Protein AF-A0AAV9IWG3-F1 (afdb_monomer)

Sequence (301 aa):
MGRCSSCRRKTLFFCFTNREFVCLNCVFQPRYELSVVRSYKDWIQDPTYPETVRCPFSGRELRHGDDILRLPPPDLRVVSAAALLEYLRANFGANTAPAGFLNQHLPYGVVPDPADDSAVAMRLRKFLMAAGYGAAVAVAAANVDGVEGARGRASSSGGGGSAVQRGEVEDIESQTKAAARKTLLPGAHPSSQTLRRDDGDDKERKIRQQKIRKFLNLLGRSTEVLPLNHAHGRPNRRSRRLCGLLLLLTVILLLSSGGYWMLRGGGGEVGRRTLEQLRNAGQSASWSTLSAADAHIPAAA

Organism: Cyanidium caldarium (NCBI:txid2771)

Radius of gyration: 36.9 Å; Cα contacts (8 Å, |Δi|>4): 236; chains: 1; bounding box: 118×79×82 Å

Secondary structure (DSSP, 8-state):
-EE-TTT--EE-EEETTTTEE--TTTTTSGGGTT--EEEHHHHHH-----SS-B-TTT-PBP-TTS-EEEPPTTT--EEEHHHHHHHHHHH--TT--GGG--SSS-TT-SS--TT--SHHHHHHHHHHHHTT-HHHHHHHHHHHHHHHHHHSSSS-------------------------------------------THHHHHHHHHHHHHHHHHHHTT-------------PPPHHHHHHHHHHHHHHHHHHHHHHGGGSSS---------SSSSSSSSS-------------------

Structure (mmCIF, N/CA/C/O backbone):
data_AF-A0AAV9IWG3-F1
#
_entry.id   AF-A0AAV9IWG3-F1
#
loop_
_atom_site.group_PDB
_atom_site.id
_atom_site.type_symbol
_atom_site.label_atom_id
_atom_site.label_alt_id
_atom_site.label_comp_id
_atom_site.label_asym_id
_atom_site.label_entity_id
_atom_site.label_seq_id
_atom_site.pdbx_PDB_ins_code
_atom_site.Cartn_x
_atom_site.Cartn_y
_atom_site.Cartn_z
_atom_site.occupancy
_atom_site.B_iso_or_equiv
_atom_site.auth_seq_id
_atom_site.auth_comp_id
_atom_site.auth_asym_id
_atom_site.auth_atom_id
_atom_site.pdbx_PDB_model_num
ATOM 1 N N . MET A 1 1 ? 3.425 3.390 19.897 1.00 81.62 1 MET A N 1
ATOM 2 C CA . MET A 1 1 ? 3.320 2.186 19.039 1.00 81.62 1 MET A CA 1
ATOM 3 C C . MET A 1 1 ? 2.228 1.294 19.602 1.00 81.62 1 MET A C 1
ATOM 5 O O . MET A 1 1 ? 2.205 1.127 20.817 1.00 81.62 1 MET A O 1
ATOM 9 N N . GLY A 1 2 ? 1.349 0.750 18.763 1.00 93.44 2 GLY A N 1
ATOM 10 C CA . GLY A 1 2 ? 0.240 -0.105 19.196 1.00 93.44 2 GLY A CA 1
ATOM 11 C C . GLY A 1 2 ? 0.464 -1.587 18.897 1.00 93.44 2 GLY A C 1
ATOM 12 O O . GLY A 1 2 ? 1.512 -1.990 18.384 1.00 93.44 2 GLY A O 1
ATOM 13 N N . ARG A 1 3 ? -0.533 -2.412 19.230 1.00 96.94 3 ARG A N 1
ATOM 14 C CA . ARG A 1 3 ? -0.601 -3.832 18.852 1.00 96.94 3 ARG A CA 1
ATOM 15 C C . ARG A 1 3 ? -1.785 -4.032 17.920 1.00 96.94 3 ARG A C 1
ATOM 17 O O . ARG A 1 3 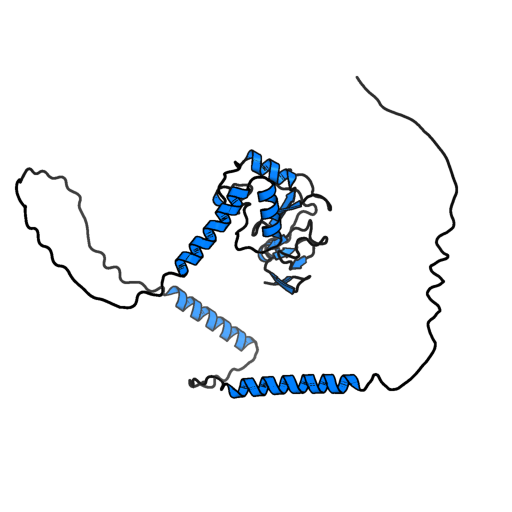? -2.872 -3.573 18.245 1.00 96.94 3 ARG A O 1
ATOM 24 N N . CYS A 1 4 ? -1.577 -4.725 16.805 1.00 97.62 4 CYS A N 1
ATOM 25 C CA . CYS A 1 4 ? -2.637 -5.026 15.849 1.00 97.62 4 CYS A CA 1
ATOM 26 C C . CYS A 1 4 ? -3.796 -5.770 16.530 1.00 97.62 4 CYS A C 1
ATOM 28 O O . CYS A 1 4 ? -3.547 -6.747 17.241 1.00 97.62 4 CYS A O 1
ATOM 30 N N . SER A 1 5 ? -5.039 -5.345 16.291 1.00 97.00 5 SER A N 1
ATOM 31 C CA . SER A 1 5 ? -6.227 -5.977 16.878 1.00 97.00 5 SER A CA 1
ATOM 32 C C . SER A 1 5 ? -6.350 -7.457 16.508 1.00 97.00 5 SER A C 1
ATOM 34 O O . SER A 1 5 ? -6.625 -8.277 17.381 1.00 97.00 5 SER A O 1
ATOM 36 N N . SER A 1 6 ? -6.061 -7.816 15.252 1.00 96.44 6 SER A N 1
ATOM 37 C CA . SER A 1 6 ? -6.249 -9.183 14.750 1.00 96.44 6 SER A CA 1
ATOM 38 C C . SER A 1 6 ? -5.134 -10.150 15.165 1.00 96.44 6 SER A C 1
ATOM 40 O O . SER A 1 6 ? -5.415 -11.266 15.584 1.00 96.44 6 SER A O 1
ATOM 42 N N . CYS A 1 7 ? -3.859 -9.752 15.057 1.00 96.62 7 CYS A N 1
ATOM 43 C CA . CYS A 1 7 ? -2.717 -10.664 15.269 1.00 96.62 7 CYS A CA 1
ATOM 44 C C . CYS A 1 7 ? -1.798 -10.294 16.443 1.00 96.62 7 CYS A C 1
ATOM 46 O O . CYS A 1 7 ? -0.779 -10.948 16.656 1.00 96.62 7 CYS A O 1
ATOM 48 N N . ARG A 1 8 ? -2.100 -9.215 17.179 1.00 97.06 8 ARG A N 1
ATOM 49 C CA . ARG A 1 8 ? -1.342 -8.708 18.343 1.00 97.06 8 ARG A CA 1
ATOM 50 C C . ARG A 1 8 ? 0.125 -8.320 18.092 1.00 97.06 8 ARG A C 1
ATOM 52 O O . ARG A 1 8 ? 0.795 -7.885 19.031 1.00 97.06 8 ARG A O 1
ATOM 59 N N . ARG A 1 9 ? 0.622 -8.386 16.849 1.00 96.44 9 ARG A N 1
ATOM 60 C CA . ARG A 1 9 ? 1.962 -7.898 16.469 1.00 96.44 9 ARG A CA 1
ATOM 61 C C . ARG A 1 9 ? 2.078 -6.389 16.677 1.00 96.44 9 ARG A C 1
ATOM 63 O O . ARG A 1 9 ? 1.097 -5.657 16.532 1.00 96.44 9 ARG A O 1
ATOM 70 N N . LYS A 1 10 ? 3.284 -5.919 17.003 1.00 96.56 10 LYS A N 1
ATOM 71 C CA . LYS A 1 10 ? 3.571 -4.483 17.122 1.00 96.56 10 LYS A CA 1
ATOM 72 C C . LYS A 1 10 ? 3.353 -3.800 15.770 1.00 96.56 10 LYS A C 1
ATOM 74 O O . LYS A 1 10 ? 3.739 -4.341 14.740 1.00 96.56 10 LYS A O 1
ATOM 79 N N . THR A 1 11 ? 2.730 -2.627 15.783 1.00 96.25 11 THR A N 1
ATOM 80 C CA . THR A 1 11 ? 2.468 -1.838 14.575 1.00 96.25 11 THR A CA 1
ATOM 81 C C . THR A 1 11 ? 2.472 -0.343 14.887 1.00 96.25 11 THR A C 1
ATOM 83 O O . THR A 1 11 ? 2.220 0.089 16.020 1.00 96.25 11 THR A O 1
ATOM 86 N N . LEU A 1 12 ? 2.785 0.446 13.865 1.00 94.81 12 LEU A N 1
ATOM 87 C CA . LEU A 1 12 ? 2.684 1.904 13.862 1.00 94.81 12 LEU A CA 1
ATOM 88 C C . LEU A 1 12 ? 1.437 2.406 13.126 1.00 94.81 12 LEU A C 1
ATOM 90 O O . LEU A 1 12 ? 1.094 3.581 13.262 1.00 94.81 12 LEU A O 1
ATOM 94 N N . PHE A 1 13 ? 0.765 1.528 12.381 1.00 96.19 13 PHE A N 1
ATOM 95 C CA . PHE A 1 13 ? -0.365 1.894 11.541 1.00 96.19 13 PHE A CA 1
ATOM 96 C C . PHE A 1 13 ? -1.684 1.819 12.303 1.00 96.19 13 PHE A C 1
ATOM 98 O O . PHE A 1 13 ? -1.924 0.911 13.109 1.00 96.19 13 PHE A O 1
ATOM 105 N N . PHE A 1 14 ? -2.535 2.795 12.028 1.00 96.56 14 PHE A N 1
ATOM 106 C CA . PHE A 1 14 ? -3.823 2.991 12.661 1.00 96.56 14 PHE A CA 1
ATOM 107 C C . PHE A 1 14 ? -4.898 3.113 11.586 1.00 96.56 14 PHE A C 1
ATOM 109 O O . PHE A 1 14 ? -4.741 3.855 10.616 1.00 96.56 14 PHE A O 1
ATOM 116 N N . CYS A 1 15 ? -5.976 2.355 11.750 1.00 96.31 15 CYS A N 1
ATOM 117 C CA . CYS A 1 15 ? -7.152 2.437 10.904 1.00 96.31 15 CYS A CA 1
ATOM 118 C C . CYS A 1 15 ? -8.068 3.541 11.433 1.00 96.31 15 CYS A C 1
ATOM 120 O O . CYS A 1 15 ? -8.572 3.443 12.551 1.00 96.31 15 CYS A O 1
ATOM 122 N N . PHE A 1 16 ? -8.299 4.571 10.626 1.00 95.25 16 PHE A N 1
ATOM 123 C CA . PHE A 1 16 ? -9.105 5.729 11.011 1.00 95.25 16 PHE A CA 1
ATOM 124 C C . PHE A 1 16 ? -10.590 5.362 11.091 1.00 95.25 16 PHE A C 1
ATOM 126 O O . PHE A 1 16 ? -11.274 5.768 12.028 1.00 95.25 16 PHE A O 1
ATOM 133 N N . THR A 1 17 ? -11.054 4.514 10.168 1.00 93.12 17 THR A N 1
ATOM 134 C CA . THR A 1 17 ? -12.441 4.036 10.099 1.00 93.12 17 THR A CA 1
ATOM 135 C C . THR A 1 17 ? -12.824 3.207 11.327 1.00 93.12 17 THR A C 1
ATOM 137 O O . THR A 1 17 ? -13.814 3.489 11.991 1.00 93.12 17 THR A O 1
ATOM 140 N N . ASN A 1 18 ? -12.005 2.210 11.677 1.00 94.50 18 ASN A N 1
ATOM 141 C CA . ASN A 1 18 ? -12.278 1.287 12.789 1.00 94.50 18 ASN A CA 1
ATOM 142 C C . ASN A 1 18 ? -11.707 1.757 14.138 1.00 94.50 18 ASN A C 1
ATOM 144 O O . ASN A 1 18 ? -11.934 1.098 15.151 1.00 94.50 18 ASN A O 1
ATOM 148 N N . ARG A 1 19 ? -10.949 2.862 14.153 1.00 95.25 19 ARG A N 1
ATOM 149 C CA . ARG A 1 19 ? -10.264 3.428 15.329 1.00 95.25 19 ARG A CA 1
ATOM 150 C C . ARG A 1 19 ? -9.412 2.412 16.094 1.00 95.25 19 ARG A C 1
ATOM 152 O O . ARG A 1 19 ? -9.412 2.370 17.323 1.00 95.25 19 ARG A O 1
ATOM 159 N N . GLU A 1 20 ? -8.658 1.596 15.364 1.00 96.75 20 GLU A N 1
ATOM 160 C CA . GLU A 1 20 ? -7.818 0.557 15.957 1.00 96.75 20 GLU A CA 1
ATOM 161 C C . GLU A 1 20 ? -6.497 0.351 15.212 1.00 96.75 20 GLU A C 1
ATOM 163 O O . GLU A 1 20 ? -6.331 0.721 14.048 1.00 96.75 20 GLU A O 1
ATOM 168 N N . PHE A 1 21 ? -5.534 -0.270 15.890 1.00 97.62 21 PHE A N 1
ATOM 169 C CA . PHE A 1 21 ? -4.234 -0.577 15.306 1.00 97.62 21 PHE A CA 1
ATOM 170 C C . PHE A 1 21 ? -4.316 -1.781 14.361 1.00 97.62 21 PHE A C 1
ATOM 172 O O . PHE A 1 21 ? -4.840 -2.840 14.713 1.00 97.62 21 PHE A O 1
ATOM 179 N N . VAL A 1 22 ? -3.694 -1.658 13.190 1.00 97.69 22 VAL A N 1
ATOM 180 C CA . VAL A 1 22 ? -3.638 -2.705 12.157 1.00 97.69 22 VAL A CA 1
ATOM 181 C C . VAL A 1 22 ? -2.199 -2.877 11.673 1.00 97.69 22 VAL A C 1
ATOM 183 O O . VAL A 1 22 ? -1.420 -1.931 11.697 1.00 97.69 22 VAL A O 1
ATOM 186 N N . CYS A 1 23 ? -1.781 -4.088 11.304 1.00 96.75 23 CYS A N 1
ATOM 187 C CA . CYS A 1 23 ? -0.467 -4.318 10.691 1.00 96.75 23 CYS A CA 1
ATOM 188 C C . CYS A 1 23 ? -0.601 -4.500 9.173 1.00 96.75 23 CYS A C 1
ATOM 190 O O . CYS A 1 23 ? -1.682 -4.822 8.680 1.00 96.75 23 CYS A O 1
ATOM 192 N N . LEU A 1 24 ? 0.511 -4.377 8.446 1.00 96.25 24 LEU A N 1
ATOM 193 C CA . LEU A 1 24 ? 0.548 -4.509 6.982 1.00 96.25 24 LEU A CA 1
ATOM 194 C C . LEU A 1 24 ? 0.102 -5.889 6.465 1.00 96.25 24 LEU A C 1
ATOM 196 O O . LEU A 1 24 ? -0.233 -6.034 5.298 1.00 96.25 24 LEU A O 1
ATOM 200 N N . ASN A 1 25 ? 0.043 -6.902 7.332 1.00 96.19 25 ASN A N 1
ATOM 201 C CA . ASN A 1 25 ? -0.458 -8.230 6.973 1.00 96.19 25 ASN A CA 1
ATOM 202 C C . ASN A 1 25 ? -1.973 -8.365 7.164 1.00 96.19 25 ASN A C 1
ATOM 204 O O . ASN A 1 25 ? -2.636 -9.049 6.392 1.00 96.19 25 ASN A O 1
ATOM 208 N N . CYS A 1 26 ? -2.533 -7.708 8.182 1.00 96.69 26 CYS A N 1
ATOM 209 C CA . CYS A 1 26 ? -3.960 -7.791 8.494 1.00 96.69 26 CYS A CA 1
ATOM 210 C C . CYS A 1 26 ? -4.799 -6.748 7.747 1.00 96.69 26 CYS A C 1
ATOM 212 O O . CYS A 1 26 ? -6.015 -6.876 7.733 1.00 96.69 26 CYS A O 1
ATOM 214 N N . VAL A 1 27 ? -4.178 -5.757 7.099 1.00 95.25 27 VAL A N 1
ATOM 215 C CA . VAL A 1 27 ? -4.871 -4.659 6.398 1.00 95.25 27 VAL A CA 1
ATOM 216 C C . VAL A 1 27 ? -5.735 -5.106 5.205 1.00 95.25 27 VAL A C 1
ATOM 218 O O . VAL A 1 27 ? -6.532 -4.330 4.696 1.00 95.25 27 VAL A O 1
ATOM 221 N N . PHE A 1 28 ? -5.601 -6.360 4.770 1.00 93.44 28 PHE A N 1
ATOM 222 C CA . PHE A 1 28 ? -6.405 -6.956 3.697 1.00 93.44 28 PHE A CA 1
ATOM 223 C C . PHE A 1 28 ? -7.573 -7.809 4.192 1.00 93.44 28 PHE A C 1
ATOM 225 O O . PHE A 1 28 ? -8.216 -8.481 3.391 1.00 93.44 28 PHE A O 1
ATOM 232 N N . GLN A 1 29 ? -7.832 -7.851 5.501 1.00 94.44 29 GLN A N 1
ATOM 233 C CA . GLN A 1 29 ? -9.072 -8.456 5.984 1.00 94.44 29 GLN A CA 1
ATOM 234 C C . GLN A 1 29 ? -10.258 -7.617 5.482 1.00 94.44 29 GLN A C 1
ATOM 236 O O . GLN A 1 29 ? -10.116 -6.394 5.433 1.00 94.44 29 GLN A O 1
ATOM 241 N N . PRO A 1 30 ? -11.426 -8.221 5.188 1.00 92.75 30 PRO A N 1
ATOM 242 C CA . PRO A 1 30 ? -12.586 -7.502 4.645 1.00 92.75 30 PRO A CA 1
ATOM 243 C C . PRO A 1 30 ? -12.954 -6.241 5.442 1.00 92.75 30 PRO A C 1
ATOM 245 O O . PRO A 1 30 ? -13.258 -5.198 4.883 1.00 92.75 30 PRO A O 1
ATOM 248 N N . ARG A 1 31 ? -12.797 -6.288 6.772 1.00 92.81 31 ARG A N 1
ATOM 249 C CA . ARG A 1 31 ? -13.030 -5.152 7.681 1.00 92.81 31 ARG A CA 1
ATOM 250 C C . ARG A 1 31 ? -12.131 -3.925 7.430 1.00 92.81 31 ARG A C 1
ATOM 252 O O . ARG A 1 31 ? -12.487 -2.818 7.831 1.00 92.81 31 ARG A O 1
ATOM 259 N N . TYR A 1 32 ? -10.952 -4.112 6.842 1.00 93.88 32 TYR A N 1
ATOM 260 C CA . TYR A 1 32 ? -9.969 -3.054 6.571 1.00 93.88 32 TYR A CA 1
ATOM 261 C C . TYR A 1 32 ? -9.762 -2.809 5.079 1.00 93.88 32 TYR A C 1
ATOM 263 O O . TYR A 1 32 ? -8.936 -1.980 4.714 1.00 93.88 32 TYR A O 1
ATOM 271 N N . GLU A 1 33 ? -10.470 -3.521 4.208 1.00 91.62 33 GLU A N 1
ATOM 272 C CA . GLU A 1 33 ? -10.196 -3.547 2.774 1.00 91.62 33 GLU A CA 1
ATOM 273 C C . GLU A 1 33 ? -10.204 -2.134 2.168 1.00 91.62 33 GLU A C 1
ATOM 275 O O . GLU A 1 33 ? -9.187 -1.681 1.639 1.00 91.62 33 GLU A O 1
ATOM 280 N N . LEU A 1 34 ? -11.279 -1.381 2.411 1.00 93.38 34 LEU A N 1
ATOM 281 C CA . LEU A 1 34 ? -11.427 0.021 2.009 1.00 93.38 34 LEU A CA 1
ATOM 282 C C . LEU A 1 34 ? -11.181 1.022 3.142 1.00 93.38 34 LEU A C 1
ATOM 284 O O . LEU A 1 34 ? -11.637 2.157 3.074 1.00 93.38 34 LEU A O 1
ATOM 288 N N . SER A 1 35 ? -10.494 0.642 4.220 1.00 93.88 35 SER A N 1
ATOM 289 C CA . SER A 1 35 ? -10.302 1.571 5.335 1.00 93.88 35 SER A CA 1
ATOM 290 C C . SER A 1 35 ? -9.145 2.542 5.092 1.00 93.88 35 SER A C 1
ATOM 292 O O . SER A 1 35 ? -8.104 2.167 4.534 1.00 93.88 35 SER A O 1
ATOM 294 N N . VAL A 1 36 ? -9.270 3.770 5.598 1.00 95.00 36 VAL A N 1
ATOM 295 C CA . VAL A 1 36 ? -8.168 4.743 5.604 1.00 95.00 36 VAL A CA 1
ATOM 296 C C . VAL A 1 36 ? -7.177 4.355 6.702 1.00 95.00 36 VAL A C 1
ATOM 298 O O . VAL A 1 36 ? -7.524 4.317 7.884 1.00 95.00 36 VAL A O 1
ATOM 301 N N . VAL A 1 37 ? -5.944 4.026 6.311 1.00 95.44 37 VAL A N 1
ATOM 302 C CA . VAL A 1 37 ? -4.882 3.574 7.221 1.00 95.44 37 VAL A CA 1
ATOM 303 C C . VAL A 1 37 ? -3.674 4.481 7.057 1.00 95.44 37 VAL A C 1
ATOM 305 O O . VAL A 1 37 ? -3.169 4.630 5.950 1.00 95.44 37 VAL A O 1
ATOM 308 N N . ARG A 1 38 ? -3.218 5.078 8.158 1.00 94.69 38 ARG A N 1
ATOM 309 C CA . ARG A 1 38 ? -2.031 5.950 8.214 1.00 94.69 38 ARG A CA 1
ATOM 310 C C . ARG A 1 38 ? -1.253 5.694 9.500 1.00 94.69 38 ARG A C 1
ATOM 312 O O . ARG A 1 38 ? -1.561 4.748 10.233 1.00 94.69 38 ARG A O 1
ATOM 319 N N . SER A 1 39 ? -0.232 6.495 9.793 1.00 94.38 39 SER A N 1
ATOM 320 C CA . SER A 1 39 ? 0.449 6.382 11.078 1.00 94.38 39 SER A CA 1
ATOM 321 C C . SER A 1 39 ? -0.462 6.856 12.217 1.00 94.38 39 SER A C 1
ATOM 323 O O . SER A 1 39 ? -1.309 7.733 12.053 1.00 94.38 39 SER A O 1
ATOM 325 N N . TYR A 1 40 ? -0.272 6.298 13.413 1.00 93.12 40 TYR A N 1
ATOM 326 C CA . TYR A 1 40 ? -0.988 6.777 14.601 1.00 93.12 40 TYR A CA 1
ATOM 327 C C . TYR A 1 40 ? -0.679 8.246 14.931 1.00 93.12 40 TYR A C 1
ATOM 329 O O . TYR A 1 40 ? -1.503 8.933 15.523 1.00 93.12 40 TYR A O 1
ATOM 337 N N . LYS A 1 41 ? 0.504 8.736 14.537 1.00 93.19 41 LYS A N 1
ATOM 338 C CA . LYS A 1 41 ? 0.865 10.146 14.697 1.00 93.19 41 LYS A CA 1
ATOM 339 C C . LYS A 1 41 ? -0.052 11.033 13.853 1.00 93.19 41 LYS A C 1
ATOM 341 O O . LYS A 1 41 ? -0.556 12.016 14.383 1.00 93.19 41 LYS A O 1
ATOM 346 N N . ASP A 1 42 ? -0.307 10.644 12.606 1.00 93.38 42 ASP A N 1
ATOM 347 C CA . ASP A 1 42 ? -1.186 11.395 11.703 1.00 93.38 42 ASP A CA 1
ATOM 348 C C . ASP A 1 42 ? -2.611 11.442 12.252 1.00 93.38 42 ASP A C 1
ATOM 350 O O . ASP A 1 42 ? -3.243 12.485 12.205 1.00 93.38 42 ASP A O 1
ATOM 354 N N . TRP A 1 43 ? -3.088 10.349 12.858 1.00 92.88 43 TRP A N 1
ATOM 355 C CA . TRP A 1 43 ? -4.416 10.309 13.479 1.00 92.88 43 TRP A CA 1
ATOM 356 C C . TRP A 1 43 ? -4.564 11.276 14.661 1.00 92.88 43 TRP A C 1
ATOM 358 O O . TRP A 1 43 ? -5.612 11.892 14.822 1.00 92.88 43 TRP A O 1
ATOM 368 N N . ILE A 1 44 ? -3.523 11.417 15.491 1.00 93.31 44 ILE 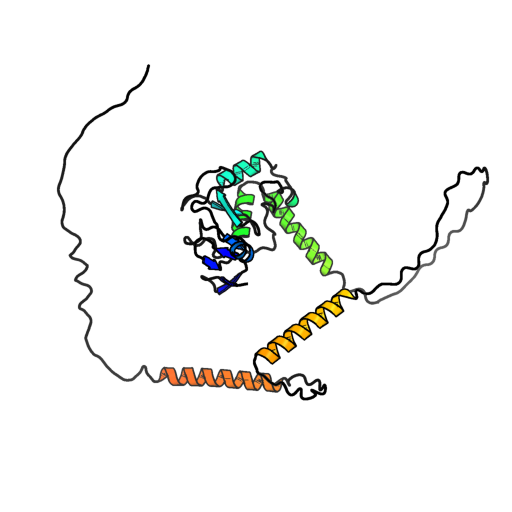A N 1
ATOM 369 C CA . ILE A 1 44 ? -3.526 12.394 16.593 1.00 93.31 44 ILE A CA 1
ATOM 370 C C . ILE A 1 44 ? -3.540 13.824 16.045 1.00 93.31 44 ILE A C 1
ATOM 372 O O . ILE A 1 44 ? -4.154 14.699 16.649 1.00 93.31 44 ILE A O 1
ATOM 376 N N . GLN A 1 45 ? -2.820 14.069 14.948 1.00 95.56 45 GLN A N 1
ATOM 377 C CA . GLN A 1 45 ? -2.708 15.398 14.349 1.00 95.56 45 GLN A CA 1
ATOM 378 C C . GLN A 1 45 ? -3.995 15.814 13.638 1.00 95.56 45 GLN A C 1
ATOM 380 O O . GLN A 1 45 ? -4.452 16.937 13.825 1.00 95.56 45 GLN A O 1
ATOM 385 N N . ASP A 1 46 ? -4.571 14.910 12.852 1.00 93.94 46 ASP A N 1
ATOM 386 C CA . ASP A 1 46 ? -5.823 15.116 12.141 1.00 93.94 46 ASP A CA 1
ATOM 387 C C . ASP A 1 46 ? -6.593 13.786 12.063 1.00 93.94 46 ASP A C 1
ATOM 389 O O . ASP A 1 46 ? -6.249 12.915 11.259 1.00 93.94 46 ASP A O 1
ATOM 393 N N . PRO A 1 47 ? -7.632 13.591 12.895 1.00 91.50 47 PRO A N 1
ATOM 394 C CA . PRO A 1 47 ? -8.448 12.384 12.867 1.00 91.50 47 PRO A CA 1
ATOM 395 C C . PRO A 1 47 ? -9.479 12.395 11.729 1.00 91.50 47 PRO A C 1
ATOM 397 O O . PRO A 1 47 ? -10.240 11.433 11.604 1.00 91.50 47 PRO A O 1
ATOM 400 N N . THR A 1 48 ? -9.542 13.461 10.928 1.00 93.12 48 THR A N 1
ATOM 401 C CA . THR A 1 48 ? -10.507 13.615 9.839 1.00 93.12 48 THR A CA 1
ATOM 402 C C . THR A 1 48 ? -10.127 12.715 8.669 1.00 93.12 48 THR A C 1
ATOM 404 O O . THR A 1 48 ? -8.967 12.614 8.267 1.00 93.12 48 THR A O 1
ATOM 407 N N . TYR A 1 49 ? -11.115 12.035 8.097 1.00 90.25 49 TYR A N 1
ATOM 408 C CA . TYR A 1 49 ? -10.935 11.221 6.901 1.00 90.25 49 TYR A CA 1
ATOM 409 C C . TYR A 1 49 ? -12.198 11.277 6.037 1.00 90.25 49 TYR A C 1
ATOM 411 O O . TYR A 1 49 ? -13.288 11.481 6.573 1.00 90.25 49 TYR A O 1
ATOM 419 N N . PRO A 1 50 ? -12.072 11.118 4.707 1.00 86.75 50 PRO A N 1
ATOM 420 C CA . PRO A 1 50 ? -13.234 11.055 3.835 1.00 86.75 50 PRO A CA 1
ATOM 421 C C . PRO A 1 50 ? -14.025 9.773 4.107 1.00 86.75 50 PRO A C 1
ATOM 423 O O . PRO A 1 50 ? -13.442 8.695 4.217 1.00 86.75 50 PRO A O 1
ATOM 426 N N . GLU A 1 51 ? -15.348 9.891 4.182 1.00 83.12 51 GLU A N 1
ATOM 427 C CA . GLU A 1 51 ? -16.248 8.751 4.390 1.00 83.12 51 GLU A CA 1
ATOM 428 C C . GLU A 1 51 ? -16.162 7.746 3.231 1.00 83.12 51 GLU A C 1
ATOM 430 O O . GLU A 1 51 ? -16.122 6.535 3.444 1.00 83.12 51 GLU A O 1
ATOM 435 N N . THR A 1 52 ? -16.027 8.253 2.003 1.00 87.81 52 THR A N 1
ATOM 436 C CA . THR A 1 52 ? -15.830 7.450 0.793 1.00 87.81 52 THR A CA 1
ATOM 437 C C . THR A 1 52 ? -14.363 7.420 0.381 1.00 87.81 52 THR A C 1
ATOM 439 O O . THR A 1 52 ? -13.747 8.469 0.164 1.00 87.81 52 THR A O 1
ATOM 442 N N . VAL A 1 53 ? -13.806 6.225 0.181 1.00 92.31 53 VAL A N 1
ATOM 443 C CA . VAL A 1 53 ? -12.451 6.081 -0.359 1.00 92.31 53 VAL A CA 1
ATOM 444 C C . VAL A 1 53 ? -12.481 6.177 -1.878 1.00 92.31 53 VAL A C 1
ATOM 446 O O . VAL A 1 53 ? -13.119 5.380 -2.563 1.00 92.31 53 VAL A O 1
ATOM 449 N N . ARG A 1 54 ? -11.762 7.167 -2.409 1.00 94.50 54 ARG A N 1
ATOM 450 C CA . ARG A 1 54 ? -11.603 7.395 -3.847 1.00 94.50 54 ARG A CA 1
ATOM 451 C C . ARG A 1 54 ? -10.205 7.013 -4.295 1.00 94.50 54 ARG A C 1
ATOM 453 O O . ARG A 1 54 ? -9.227 7.267 -3.592 1.00 94.50 54 ARG A O 1
ATOM 460 N N . CYS A 1 55 ? -10.110 6.428 -5.483 1.00 94.50 55 CYS A N 1
ATOM 461 C CA . CYS A 1 55 ? -8.826 6.139 -6.095 1.00 94.50 55 CYS A CA 1
ATOM 462 C C . CYS A 1 55 ? -8.125 7.458 -6.470 1.00 94.50 55 CYS A C 1
ATOM 464 O O . CYS A 1 55 ? -8.709 8.262 -7.196 1.00 94.50 55 CYS A O 1
ATOM 466 N N . PRO A 1 56 ? -6.869 7.682 -6.049 1.00 91.75 56 PRO A N 1
ATOM 467 C CA . PRO A 1 56 ? -6.147 8.918 -6.346 1.00 91.75 56 PRO A CA 1
ATOM 468 C C . PRO A 1 56 ? -5.793 9.090 -7.832 1.00 91.75 56 PRO A C 1
ATOM 470 O O . PRO A 1 56 ? -5.476 10.202 -8.235 1.00 91.75 56 PRO A O 1
ATOM 473 N N . PHE A 1 57 ? -5.832 8.019 -8.633 1.00 93.31 57 PHE A N 1
ATOM 474 C CA . PHE A 1 57 ? -5.470 8.061 -10.056 1.00 93.31 57 PHE A CA 1
ATOM 475 C C . PHE A 1 57 ? -6.676 8.251 -10.977 1.00 93.31 57 PHE A C 1
ATOM 477 O O . PHE A 1 57 ? -6.585 8.991 -11.947 1.00 93.31 57 PHE A O 1
ATOM 484 N N . SER A 1 58 ? -7.810 7.611 -10.676 1.00 93.31 58 SER A N 1
ATOM 485 C CA . SER A 1 58 ? -9.024 7.711 -11.501 1.00 93.31 58 SER A CA 1
ATOM 486 C C . SER A 1 58 ? -10.087 8.649 -10.928 1.00 93.31 58 SER A C 1
ATOM 488 O O . SER A 1 58 ? -11.065 8.946 -11.607 1.00 93.31 58 SER A O 1
ATOM 490 N N . GLY A 1 59 ? -9.965 9.053 -9.660 1.00 92.38 59 GLY A N 1
ATOM 491 C CA . GLY A 1 59 ? -10.985 9.818 -8.935 1.00 92.38 59 GLY A CA 1
ATOM 492 C C . GLY A 1 59 ? -12.263 9.032 -8.611 1.00 92.38 59 GLY A C 1
ATOM 493 O O . GLY A 1 59 ? -13.127 9.550 -7.904 1.00 92.38 59 GLY A O 1
ATOM 494 N N . ARG A 1 60 ? -12.390 7.786 -9.090 1.00 94.00 60 ARG A N 1
ATOM 495 C CA . ARG A 1 60 ? -13.570 6.939 -8.875 1.00 94.00 60 ARG A CA 1
ATOM 496 C C . ARG A 1 60 ? -13.642 6.450 -7.433 1.00 94.00 60 ARG A C 1
ATOM 498 O O . ARG A 1 60 ? -12.619 6.159 -6.811 1.00 94.00 60 ARG A O 1
ATOM 505 N N . GLU A 1 61 ? -14.860 6.339 -6.920 1.00 94.69 61 GLU A N 1
ATOM 506 C CA . GLU A 1 61 ? -15.131 5.707 -5.628 1.00 94.69 61 GLU A CA 1
ATOM 507 C C . GLU A 1 61 ? -14.857 4.206 -5.709 1.00 94.69 61 GLU A C 1
ATOM 509 O O . GLU A 1 61 ? -15.279 3.548 -6.659 1.00 94.69 61 GLU A O 1
ATOM 514 N N . LEU A 1 62 ? -14.127 3.690 -4.721 1.00 94.88 62 LEU A N 1
ATOM 515 C CA . LEU A 1 62 ? -13.794 2.274 -4.609 1.00 94.88 62 LEU A CA 1
ATOM 516 C C . LEU A 1 62 ? -14.868 1.548 -3.797 1.00 94.88 62 LEU A C 1
ATOM 518 O O . LEU A 1 62 ? -15.353 2.069 -2.789 1.00 94.88 62 LEU A O 1
ATOM 522 N N . ARG A 1 63 ? -15.224 0.338 -4.226 1.00 92.81 63 ARG A N 1
ATOM 523 C CA . ARG A 1 63 ? -16.243 -0.522 -3.613 1.00 92.81 63 ARG A CA 1
ATOM 524 C C . ARG A 1 63 ? -15.645 -1.862 -3.191 1.00 92.81 63 ARG A C 1
ATOM 526 O O . ARG A 1 63 ? -14.570 -2.259 -3.631 1.00 92.81 63 ARG A O 1
ATOM 533 N N . HIS A 1 64 ? -16.323 -2.539 -2.264 1.00 89.12 64 HIS A N 1
ATOM 534 C CA . HIS A 1 64 ? -15.888 -3.864 -1.821 1.00 89.12 64 HIS A CA 1
ATOM 535 C C . HIS A 1 64 ? -16.043 -4.838 -2.991 1.00 89.12 64 HIS A C 1
ATOM 537 O O . HIS A 1 64 ? -17.081 -4.832 -3.653 1.00 89.12 64 HIS A O 1
ATOM 543 N N . GLY A 1 65 ? -15.023 -5.659 -3.235 1.00 86.19 65 GLY A N 1
ATOM 544 C CA . GLY A 1 65 ? -14.966 -6.558 -4.391 1.00 86.19 65 GLY A CA 1
ATOM 545 C C . GLY A 1 65 ? -14.290 -5.970 -5.634 1.00 86.19 65 GLY A C 1
ATOM 546 O O . GLY A 1 65 ? -14.054 -6.719 -6.580 1.00 86.19 65 GLY A O 1
ATOM 547 N N . ASP A 1 66 ? -13.930 -4.683 -5.634 1.00 90.62 66 ASP A N 1
ATOM 548 C CA . ASP A 1 66 ? -13.062 -4.127 -6.674 1.00 90.62 66 ASP A CA 1
ATOM 549 C C . ASP A 1 66 ? -11.643 -4.712 -6.563 1.00 90.62 66 ASP A C 1
ATOM 551 O O . ASP A 1 66 ? -11.159 -5.019 -5.470 1.00 90.62 66 ASP A O 1
ATOM 555 N N . ASP A 1 67 ? -10.934 -4.811 -7.691 1.00 93.56 67 ASP A N 1
ATOM 556 C CA . ASP A 1 67 ? -9.517 -5.182 -7.681 1.00 93.56 67 ASP A CA 1
ATOM 557 C C . ASP A 1 67 ? -8.674 -4.005 -7.167 1.00 93.56 67 ASP A C 1
ATOM 559 O O . ASP A 1 67 ? -8.342 -3.060 -7.899 1.00 93.56 67 ASP A O 1
ATOM 563 N N . ILE A 1 68 ? -8.396 -4.035 -5.864 1.00 94.50 68 ILE A N 1
ATOM 564 C CA . ILE A 1 68 ? -7.699 -2.974 -5.145 1.00 94.50 68 ILE A CA 1
ATOM 565 C C . ILE A 1 68 ? -6.302 -3.389 -4.690 1.00 94.50 68 ILE A C 1
ATOM 567 O O . ILE A 1 68 ? -6.016 -4.523 -4.301 1.00 94.50 68 ILE A O 1
ATOM 571 N N . LEU A 1 69 ? -5.429 -2.393 -4.637 1.00 95.50 69 LEU A N 1
ATOM 572 C CA . LEU A 1 69 ? -4.083 -2.486 -4.102 1.00 95.50 69 LEU A CA 1
ATOM 573 C C . LEU A 1 69 ? -3.875 -1.407 -3.046 1.00 95.50 69 LEU A C 1
ATOM 575 O O . LEU A 1 69 ? -4.588 -0.404 -2.989 1.00 95.50 69 LEU A O 1
ATOM 579 N N . ARG A 1 70 ? -2.863 -1.608 -2.206 1.00 95.50 70 ARG A N 1
ATOM 580 C CA . ARG A 1 70 ? -2.377 -0.586 -1.279 1.00 95.50 70 ARG A CA 1
ATOM 581 C C . ARG A 1 70 ? -0.964 -0.198 -1.669 1.00 95.50 70 ARG A C 1
ATOM 583 O O . ARG A 1 70 ? -0.137 -1.075 -1.913 1.00 95.50 70 ARG A O 1
ATOM 590 N N . LEU A 1 71 ? -0.713 1.107 -1.723 1.00 95.12 71 LEU A N 1
ATOM 591 C CA . LEU A 1 71 ? 0.626 1.652 -1.929 1.00 95.12 71 LEU A CA 1
ATOM 592 C C . LEU A 1 71 ? 1.539 1.304 -0.741 1.00 95.12 71 LEU A C 1
ATOM 594 O O . LEU A 1 71 ? 1.034 1.059 0.362 1.00 95.12 71 LEU A O 1
ATOM 598 N N . PRO A 1 72 ? 2.868 1.251 -0.939 1.00 93.31 72 PRO A N 1
ATOM 599 C CA . PRO A 1 72 ? 3.783 0.885 0.130 1.00 93.31 72 PRO A CA 1
ATOM 600 C C . PRO A 1 72 ? 3.793 1.956 1.237 1.00 93.31 72 PRO A C 1
ATOM 602 O O . PRO A 1 72 ? 3.388 3.104 1.013 1.00 93.31 72 PRO A O 1
ATOM 605 N N . PRO A 1 73 ? 4.233 1.608 2.458 1.00 92.19 73 PRO A N 1
ATOM 606 C CA . PRO A 1 73 ? 4.464 2.598 3.500 1.00 92.19 73 PRO A CA 1
ATOM 607 C C . PRO A 1 73 ? 5.445 3.686 3.028 1.00 92.19 73 PRO A C 1
ATOM 609 O O . PRO A 1 73 ? 6.384 3.376 2.300 1.00 92.19 73 PRO A O 1
ATOM 612 N N . PRO A 1 74 ? 5.287 4.942 3.476 1.00 90.00 74 PRO A N 1
ATOM 613 C CA . PRO A 1 74 ? 4.297 5.432 4.438 1.00 90.00 74 PRO A CA 1
ATOM 614 C C . PRO A 1 74 ? 2.926 5.797 3.836 1.00 90.00 74 PRO A C 1
ATOM 616 O O . PRO A 1 74 ? 2.038 6.175 4.593 1.00 90.00 74 PRO A O 1
ATOM 619 N N . ASP A 1 75 ? 2.737 5.686 2.518 1.00 88.94 75 ASP A N 1
ATOM 620 C CA . ASP A 1 75 ? 1.548 6.178 1.810 1.00 88.94 75 ASP A CA 1
ATOM 621 C C . ASP A 1 75 ? 0.263 5.411 2.189 1.00 88.94 75 ASP A C 1
ATOM 623 O O . ASP A 1 75 ? -0.713 5.998 2.659 1.00 88.94 75 ASP A O 1
ATOM 627 N N . LEU A 1 76 ? 0.271 4.083 2.012 1.00 93.94 76 LEU A N 1
ATOM 628 C CA . LEU A 1 76 ? -0.835 3.159 2.323 1.00 93.94 76 LEU A CA 1
ATOM 629 C C . LEU A 1 76 ? -2.215 3.487 1.717 1.00 93.94 76 LEU A C 1
ATOM 631 O O . LEU A 1 76 ? -3.193 2.790 2.036 1.00 93.94 76 LEU A O 1
ATOM 635 N N . ARG A 1 77 ? -2.322 4.481 0.822 1.00 93.69 77 ARG A N 1
ATOM 636 C CA . ARG A 1 77 ? -3.555 4.765 0.076 1.00 93.69 77 ARG A CA 1
ATOM 637 C C . ARG A 1 77 ? -4.025 3.527 -0.687 1.00 93.69 77 ARG A C 1
ATOM 639 O O . ARG A 1 77 ? -3.223 2.761 -1.227 1.00 93.69 77 ARG A O 1
ATOM 646 N N . VAL A 1 78 ? -5.346 3.353 -0.723 1.00 95.00 78 VAL A N 1
ATOM 647 C CA . VAL A 1 78 ? -6.016 2.315 -1.514 1.00 95.00 78 VAL A CA 1
ATOM 648 C C . VAL A 1 78 ? -6.189 2.822 -2.939 1.00 95.00 78 VAL A C 1
ATOM 650 O O . VAL A 1 78 ? -6.602 3.962 -3.156 1.00 95.00 78 VAL A O 1
ATOM 653 N N . VAL A 1 79 ? -5.860 1.983 -3.914 1.00 95.62 79 VAL A N 1
ATOM 654 C CA . VAL A 1 79 ? -5.891 2.322 -5.336 1.00 95.62 79 VAL A CA 1
ATOM 655 C C . VAL A 1 79 ? -6.519 1.177 -6.122 1.00 95.62 79 VAL A C 1
ATOM 657 O O . VAL A 1 79 ? -6.369 0.020 -5.743 1.00 95.62 79 VAL A O 1
ATOM 660 N N . SER A 1 80 ? -7.208 1.481 -7.221 1.00 96.25 80 SER A N 1
ATOM 661 C CA . SER A 1 80 ? -7.633 0.446 -8.168 1.00 96.25 80 SER A CA 1
ATOM 662 C C . SER A 1 80 ? -6.415 -0.073 -8.933 1.00 96.25 80 SER A C 1
ATOM 664 O O . SER A 1 80 ? -5.592 0.726 -9.390 1.00 96.25 80 SER A O 1
ATOM 666 N N . ALA A 1 81 ? -6.312 -1.392 -9.095 1.00 96.06 81 ALA A N 1
ATOM 667 C CA . ALA A 1 81 ? -5.238 -2.031 -9.849 1.00 96.06 81 ALA A CA 1
ATOM 668 C C . ALA A 1 81 ? -5.199 -1.548 -11.309 1.00 96.06 81 ALA A C 1
ATOM 670 O O . ALA A 1 81 ? -4.135 -1.194 -11.816 1.00 96.06 81 ALA A O 1
ATOM 671 N N . ALA A 1 82 ? -6.363 -1.443 -11.957 1.00 96.06 82 ALA A N 1
ATOM 672 C CA . ALA A 1 82 ? -6.480 -0.942 -13.325 1.00 96.06 82 ALA A CA 1
ATOM 673 C C . ALA A 1 82 ? -6.024 0.521 -13.442 1.00 96.06 82 ALA A C 1
ATOM 675 O O . ALA A 1 82 ? -5.194 0.844 -14.289 1.00 96.06 82 ALA A O 1
ATOM 676 N N . ALA A 1 83 ? -6.493 1.388 -12.538 1.00 95.69 83 ALA A N 1
ATOM 677 C CA . ALA A 1 83 ? -6.124 2.803 -12.550 1.00 95.69 83 ALA A CA 1
ATOM 678 C C . ALA A 1 83 ? -4.627 3.016 -12.272 1.00 95.69 83 ALA A C 1
ATOM 680 O O . ALA A 1 83 ? -3.997 3.871 -12.889 1.00 95.69 83 ALA A O 1
ATOM 681 N N . LEU A 1 84 ? -4.040 2.223 -11.367 1.00 95.50 84 LEU A N 1
ATOM 682 C CA . LEU A 1 84 ? -2.598 2.244 -11.141 1.00 95.50 84 LEU A CA 1
ATOM 683 C C . LEU A 1 84 ? -1.845 1.793 -12.399 1.00 95.50 84 LEU A C 1
ATOM 685 O O . LEU A 1 84 ? -0.862 2.420 -12.767 1.00 95.50 84 LEU A O 1
ATOM 689 N N . LEU A 1 85 ? -2.298 0.741 -13.081 1.00 95.31 85 LEU A N 1
ATOM 690 C CA . LEU A 1 85 ? -1.646 0.245 -14.293 1.00 95.31 85 LEU A CA 1
ATOM 691 C C . LEU A 1 85 ? -1.650 1.277 -15.427 1.00 95.31 85 LEU A C 1
ATOM 693 O O . LEU A 1 85 ? -0.614 1.508 -16.048 1.00 95.31 85 LEU A O 1
ATOM 697 N N . GLU A 1 86 ? -2.800 1.897 -15.690 1.00 95.38 86 GLU A N 1
ATOM 698 C CA . GLU A 1 86 ? -2.930 2.983 -16.668 1.00 95.38 86 GLU A CA 1
ATOM 699 C C . GLU A 1 86 ? -2.007 4.148 -16.315 1.00 95.38 86 GLU A C 1
ATOM 701 O O . GLU A 1 86 ? -1.257 4.632 -17.164 1.00 95.38 86 GLU A O 1
ATOM 706 N N . TYR A 1 87 ? -1.991 4.535 -15.037 1.00 94.38 87 TYR A N 1
ATOM 707 C CA . TYR A 1 87 ? -1.117 5.586 -14.540 1.00 94.38 87 TYR A CA 1
ATOM 708 C C . TYR A 1 87 ? 0.363 5.258 -14.749 1.00 94.38 87 TYR A C 1
ATOM 710 O O . TYR A 1 87 ? 1.127 6.108 -15.212 1.00 94.38 87 TYR A O 1
ATOM 718 N N . LEU A 1 88 ? 0.776 4.029 -14.430 1.00 94.25 88 LEU A N 1
ATOM 719 C CA . LEU A 1 88 ? 2.161 3.616 -14.588 1.00 94.25 88 LEU A CA 1
ATOM 720 C C . LEU A 1 88 ? 2.574 3.625 -16.057 1.00 94.25 88 LEU A C 1
ATOM 722 O O . LEU A 1 88 ? 3.638 4.146 -16.366 1.00 94.25 88 LEU A O 1
ATOM 726 N N . ARG A 1 89 ? 1.727 3.131 -16.964 1.00 93.56 89 ARG A N 1
ATOM 727 C CA . ARG A 1 89 ? 2.017 3.109 -18.408 1.00 93.56 89 ARG A CA 1
ATOM 728 C C . ARG A 1 89 ? 2.109 4.503 -19.015 1.00 93.56 89 ARG A C 1
ATOM 730 O O . ARG A 1 89 ? 2.928 4.719 -19.900 1.00 93.56 89 ARG A O 1
ATOM 737 N N . ALA A 1 90 ? 1.279 5.431 -18.547 1.00 93.94 90 ALA A N 1
ATOM 738 C CA . ALA A 1 90 ? 1.276 6.802 -19.041 1.00 93.94 90 ALA A CA 1
ATOM 739 C C . ALA A 1 90 ? 2.520 7.594 -18.604 1.00 93.94 90 ALA A C 1
ATOM 741 O O . ALA A 1 90 ? 2.970 8.470 -19.337 1.00 93.94 90 ALA A O 1
ATOM 742 N N . ASN A 1 91 ? 3.073 7.300 -17.421 1.00 91.06 91 ASN A N 1
ATOM 743 C CA . ASN A 1 91 ? 4.131 8.115 -16.812 1.00 91.06 91 ASN A CA 1
ATOM 744 C C . ASN A 1 91 ? 5.507 7.435 -16.759 1.00 91.06 91 ASN A C 1
ATOM 746 O O . ASN A 1 91 ? 6.518 8.121 -16.626 1.00 91.06 91 ASN A O 1
ATOM 750 N N . PHE A 1 92 ? 5.567 6.105 -16.836 1.00 91.94 92 PHE A N 1
ATOM 751 C CA . PHE A 1 92 ? 6.792 5.333 -16.643 1.00 91.94 92 PHE A CA 1
ATOM 752 C C . PHE A 1 92 ? 6.931 4.232 -17.700 1.00 91.94 92 PHE A C 1
ATOM 754 O O . PHE A 1 92 ? 6.001 3.470 -17.978 1.00 91.94 92 PHE A O 1
ATOM 761 N N . GLY A 1 93 ? 8.135 4.103 -18.257 1.00 88.06 93 GLY A N 1
ATOM 762 C CA . GLY A 1 93 ? 8.473 3.007 -19.160 1.00 88.06 93 GLY A CA 1
ATOM 763 C C . GLY A 1 93 ? 8.666 1.684 -18.414 1.00 88.06 93 GLY A C 1
ATOM 764 O O . GLY A 1 93 ? 8.951 1.657 -17.218 1.00 88.06 93 GLY A O 1
ATOM 765 N N . ALA A 1 94 ? 8.576 0.559 -19.126 1.00 82.81 94 ALA A N 1
ATOM 766 C CA . ALA A 1 94 ? 8.772 -0.774 -18.534 1.00 82.81 94 ALA A CA 1
ATOM 767 C C . ALA A 1 94 ? 10.167 -0.962 -17.893 1.00 82.81 94 ALA A C 1
ATOM 769 O O . ALA A 1 94 ? 10.317 -1.718 -16.935 1.00 82.81 94 ALA A O 1
ATOM 770 N N . ASN A 1 95 ? 11.169 -0.226 -18.388 1.00 85.31 95 ASN A N 1
ATOM 771 C CA . ASN A 1 95 ? 12.555 -0.253 -17.908 1.00 85.31 95 ASN A CA 1
ATOM 772 C C . ASN A 1 95 ? 12.866 0.845 -16.876 1.00 85.31 95 ASN A C 1
ATOM 774 O O . ASN A 1 95 ? 14.035 1.101 -16.585 1.00 85.31 95 ASN A O 1
ATOM 778 N N . THR A 1 96 ? 11.852 1.530 -16.340 1.00 88.94 96 THR A N 1
ATOM 779 C CA . THR A 1 96 ? 12.061 2.539 -15.299 1.00 88.94 96 THR A CA 1
ATOM 780 C C . THR A 1 96 ? 12.672 1.885 -14.058 1.00 88.94 96 THR A C 1
ATOM 782 O O . THR A 1 96 ? 12.141 0.916 -13.518 1.00 88.94 96 THR A O 1
ATOM 785 N N . ALA A 1 97 ? 13.807 2.413 -13.599 1.00 86.44 97 ALA A N 1
ATOM 786 C CA . ALA A 1 97 ? 14.457 1.949 -12.378 1.00 86.44 97 ALA A CA 1
ATOM 787 C C . ALA A 1 97 ? 13.581 2.239 -11.137 1.00 86.44 97 ALA A C 1
ATOM 789 O O . ALA A 1 97 ? 12.803 3.192 -11.160 1.00 86.44 97 ALA A O 1
ATOM 790 N N . PRO A 1 98 ? 13.733 1.504 -10.018 1.00 81.56 98 PRO A N 1
ATOM 791 C CA . PRO A 1 98 ? 12.915 1.681 -8.808 1.00 81.56 98 PRO A CA 1
ATOM 792 C C . PRO A 1 98 ? 12.837 3.119 -8.289 1.00 81.56 98 PRO A C 1
ATOM 794 O O . PRO A 1 98 ? 11.751 3.615 -7.998 1.00 81.56 98 PRO A O 1
ATOM 797 N N . ALA A 1 99 ? 13.979 3.811 -8.242 1.00 82.88 99 ALA A N 1
ATOM 798 C CA . ALA A 1 99 ? 14.059 5.209 -7.816 1.00 82.88 99 ALA A CA 1
ATOM 799 C C . ALA A 1 99 ? 13.355 6.179 -8.785 1.00 82.88 99 ALA A C 1
ATOM 801 O O . ALA A 1 99 ? 13.033 7.302 -8.411 1.00 82.88 99 ALA A O 1
ATOM 802 N N . GLY A 1 100 ? 13.102 5.748 -10.023 1.00 80.81 100 GLY A N 1
ATOM 803 C CA . GLY A 1 100 ? 12.417 6.526 -11.048 1.00 80.81 100 GLY A CA 1
ATOM 804 C C . GLY A 1 100 ? 10.899 6.575 -10.884 1.00 80.81 100 GLY A C 1
ATOM 805 O O . GLY A 1 100 ? 10.268 7.395 -11.538 1.00 80.81 100 GLY A O 1
ATOM 806 N N . PHE A 1 101 ? 10.299 5.765 -10.003 1.00 83.19 101 PHE A N 1
ATOM 807 C CA . PHE A 1 101 ? 8.852 5.786 -9.734 1.00 83.19 101 PHE A CA 1
ATOM 808 C C . PHE A 1 101 ? 8.422 6.904 -8.769 1.00 83.19 101 PHE A C 1
ATOM 810 O O . PHE A 1 101 ? 7.469 6.737 -8.010 1.00 83.19 101 PHE A O 1
ATOM 817 N N . LEU A 1 102 ? 9.124 8.036 -8.773 1.00 87.50 102 LEU A N 1
ATOM 818 C CA . LEU A 1 102 ? 8.848 9.175 -7.905 1.00 87.50 102 LEU A CA 1
ATOM 819 C C . LEU A 1 102 ? 8.257 10.324 -8.714 1.00 87.50 102 LEU A C 1
ATOM 821 O O . LEU A 1 102 ? 8.832 10.758 -9.709 1.00 87.50 102 LEU A O 1
ATOM 825 N N . ASN A 1 103 ? 7.114 10.839 -8.269 1.00 85.06 103 ASN A N 1
ATOM 826 C CA . ASN A 1 103 ? 6.536 12.075 -8.789 1.00 85.06 103 ASN A CA 1
ATOM 827 C C . ASN A 1 103 ? 5.599 12.717 -7.753 1.00 85.06 103 ASN A C 1
ATOM 829 O O . ASN A 1 103 ? 5.467 12.234 -6.630 1.00 85.06 103 ASN A O 1
ATOM 833 N N . GLN A 1 104 ? 4.924 13.806 -8.128 1.00 85.50 104 GLN A N 1
ATOM 834 C CA . GLN A 1 104 ? 4.019 14.530 -7.227 1.00 85.50 104 GLN A CA 1
ATOM 835 C C . GLN A 1 104 ? 2.834 13.680 -6.725 1.00 85.50 104 GLN A C 1
ATOM 837 O O . GLN A 1 104 ? 2.343 13.910 -5.623 1.00 85.50 104 GLN A O 1
ATOM 842 N N . HIS A 1 105 ? 2.388 12.679 -7.493 1.00 84.69 105 HIS A N 1
ATOM 843 C CA . HIS A 1 105 ? 1.306 11.771 -7.093 1.00 84.69 105 HIS A CA 1
ATOM 844 C C . HIS A 1 105 ? 1.808 10.523 -6.347 1.00 84.69 105 HIS A C 1
ATOM 846 O O . HIS A 1 105 ? 1.033 9.917 -5.602 1.00 84.69 105 HIS A O 1
ATOM 852 N N . LEU A 1 106 ? 3.082 10.158 -6.518 1.00 88.69 106 LEU A N 1
ATOM 853 C CA . LEU A 1 106 ? 3.789 9.039 -5.890 1.00 88.69 106 LEU A CA 1
ATOM 854 C C . LEU A 1 106 ? 5.070 9.537 -5.195 1.00 88.69 106 LEU A C 1
ATOM 856 O O . LEU A 1 106 ? 6.178 9.267 -5.662 1.00 88.69 106 LEU A O 1
ATOM 860 N N . PRO A 1 107 ? 4.953 10.251 -4.064 1.00 86.06 107 PRO A N 1
ATOM 861 C CA . PRO A 1 107 ? 6.112 10.839 -3.390 1.00 86.06 107 PRO A CA 1
ATOM 862 C C . PRO A 1 107 ? 7.041 9.805 -2.734 1.00 86.06 107 PRO A C 1
ATOM 864 O O . PRO A 1 107 ? 8.193 10.118 -2.448 1.00 86.06 107 PRO A O 1
ATOM 867 N N . TYR A 1 108 ? 6.555 8.584 -2.488 1.00 88.19 108 TYR A N 1
ATOM 868 C CA . TYR A 1 108 ? 7.298 7.520 -1.800 1.00 88.19 108 TYR A CA 1
ATOM 869 C C . TYR A 1 108 ? 7.681 6.344 -2.706 1.00 88.19 108 TYR A C 1
ATOM 871 O O . TYR A 1 108 ? 8.310 5.395 -2.247 1.00 88.19 108 TYR A O 1
ATOM 879 N N . GLY A 1 109 ? 7.318 6.405 -3.988 1.00 89.50 109 GLY A N 1
ATOM 880 C CA . GLY A 1 109 ? 7.557 5.325 -4.936 1.00 89.50 109 GLY A CA 1
ATOM 881 C C . GLY A 1 109 ? 6.478 4.245 -4.897 1.00 89.50 109 GLY A C 1
ATOM 882 O O . GLY A 1 109 ? 5.726 4.109 -3.932 1.00 89.50 109 GLY A O 1
ATOM 883 N N . VAL A 1 110 ? 6.387 3.475 -5.984 1.00 93.00 110 VAL A N 1
ATOM 884 C CA . VAL A 1 110 ? 5.474 2.321 -6.077 1.00 93.00 110 VAL A CA 1
ATOM 885 C C . VAL A 1 110 ? 6.186 0.992 -5.837 1.00 93.00 110 VAL A C 1
ATOM 887 O O . VAL A 1 110 ? 5.550 0.034 -5.413 1.00 93.00 110 VAL A O 1
ATOM 890 N N . VAL A 1 111 ? 7.491 0.914 -6.116 1.00 94.06 111 VAL A N 1
ATOM 891 C CA . VAL A 1 111 ? 8.266 -0.324 -5.982 1.00 94.06 111 VAL A CA 1
ATOM 892 C C . VAL A 1 111 ? 8.587 -0.532 -4.500 1.00 94.06 111 VAL A C 1
ATOM 894 O O . VAL A 1 111 ? 9.315 0.285 -3.937 1.00 94.06 111 VAL A O 1
ATOM 897 N N . PRO A 1 112 ? 8.056 -1.584 -3.848 1.00 92.81 112 PRO A N 1
ATOM 898 C CA . PRO A 1 112 ? 8.335 -1.833 -2.438 1.00 92.81 112 PRO A CA 1
ATOM 899 C C . PRO A 1 112 ? 9.805 -2.173 -2.205 1.00 92.81 112 PRO A C 1
ATOM 901 O O . PRO A 1 112 ? 10.442 -2.785 -3.066 1.00 92.81 112 PRO A O 1
ATOM 904 N N . ASP A 1 113 ? 10.300 -1.869 -1.005 1.00 90.69 113 ASP A N 1
ATOM 905 C CA . ASP A 1 113 ? 11.592 -2.367 -0.531 1.00 90.69 113 ASP A CA 1
ATOM 906 C C . ASP A 1 113 ? 11.604 -3.910 -0.620 1.00 90.69 113 ASP A C 1
ATOM 908 O O . ASP A 1 113 ? 10.648 -4.560 -0.171 1.00 90.69 113 ASP A O 1
ATOM 912 N N . PRO A 1 114 ? 12.620 -4.535 -1.238 1.00 90.12 114 PRO A N 1
ATOM 913 C CA . PRO A 1 114 ? 12.699 -5.993 -1.318 1.00 90.12 114 PRO A CA 1
ATOM 914 C C . PRO A 1 114 ? 12.836 -6.667 0.057 1.00 90.12 114 PRO A C 1
ATOM 916 O O . PRO A 1 114 ? 12.421 -7.816 0.187 1.00 90.12 114 PRO A O 1
ATOM 919 N N . ALA A 1 115 ? 13.350 -5.970 1.077 1.00 91.25 115 ALA A N 1
ATOM 920 C CA . ALA A 1 115 ? 13.426 -6.476 2.445 1.00 91.25 115 ALA A CA 1
ATOM 921 C C . ALA A 1 115 ? 12.068 -6.434 3.176 1.00 91.25 115 ALA A C 1
ATOM 923 O O . ALA A 1 115 ? 11.914 -7.067 4.221 1.00 91.25 115 ALA A O 1
ATOM 924 N N . ASP A 1 116 ? 11.072 -5.710 2.646 1.00 92.25 116 ASP A N 1
ATOM 925 C CA . ASP A 1 116 ? 9.718 -5.678 3.205 1.00 92.25 116 ASP A CA 1
ATOM 926 C C . ASP A 1 116 ? 8.956 -6.963 2.836 1.00 92.25 116 ASP A C 1
ATOM 928 O O . ASP A 1 116 ? 8.563 -7.187 1.682 1.00 92.25 116 ASP A O 1
ATOM 932 N N . ASP A 1 117 ? 8.732 -7.815 3.836 1.00 93.31 117 ASP A N 1
ATOM 933 C CA . ASP A 1 117 ? 8.010 -9.088 3.748 1.00 93.31 117 ASP A CA 1
ATOM 934 C C . ASP A 1 117 ? 6.496 -8.948 3.987 1.00 93.31 117 ASP A C 1
ATOM 936 O O . ASP A 1 117 ? 5.762 -9.941 4.042 1.00 93.31 117 ASP A O 1
ATOM 940 N N . SER A 1 118 ? 5.993 -7.720 4.121 1.00 95.75 118 SER A N 1
ATOM 941 C CA . SER A 1 118 ? 4.582 -7.492 4.375 1.00 95.75 118 SER A CA 1
ATOM 942 C C . SER A 1 118 ? 3.690 -7.938 3.216 1.00 95.75 118 SER A C 1
ATOM 944 O O . SER A 1 118 ? 4.048 -7.883 2.038 1.00 95.75 118 SER A O 1
ATOM 946 N N . ALA A 1 119 ? 2.452 -8.317 3.539 1.00 95.44 119 ALA A N 1
ATOM 947 C CA . ALA A 1 119 ? 1.449 -8.672 2.541 1.00 95.44 119 ALA A CA 1
ATOM 948 C C . ALA A 1 119 ? 1.191 -7.529 1.545 1.00 95.44 119 ALA A C 1
ATOM 950 O O . ALA A 1 119 ? 0.860 -7.806 0.393 1.00 95.44 119 ALA A O 1
ATOM 951 N N . VAL A 1 120 ? 1.361 -6.267 1.968 1.00 96.06 120 VAL A N 1
ATOM 952 C CA . VAL A 1 120 ? 1.246 -5.096 1.084 1.00 96.06 120 VAL A CA 1
ATOM 953 C C . VAL A 1 120 ? 2.343 -5.143 0.032 1.00 96.06 120 VAL A C 1
ATOM 955 O O . VAL A 1 120 ? 2.043 -5.160 -1.162 1.00 96.06 120 VAL A O 1
ATOM 958 N N . ALA A 1 121 ? 3.595 -5.253 0.474 1.00 95.62 121 ALA A N 1
ATOM 959 C CA . ALA A 1 121 ? 4.746 -5.311 -0.410 1.00 95.62 121 ALA A CA 1
ATOM 960 C C . ALA A 1 121 ? 4.683 -6.525 -1.352 1.00 95.62 121 ALA A C 1
ATOM 962 O O . ALA A 1 121 ? 4.883 -6.384 -2.557 1.00 95.62 121 ALA A O 1
ATOM 963 N N . MET A 1 122 ? 4.310 -7.705 -0.847 1.00 95.81 122 MET A N 1
ATOM 964 C CA . MET A 1 122 ? 4.170 -8.912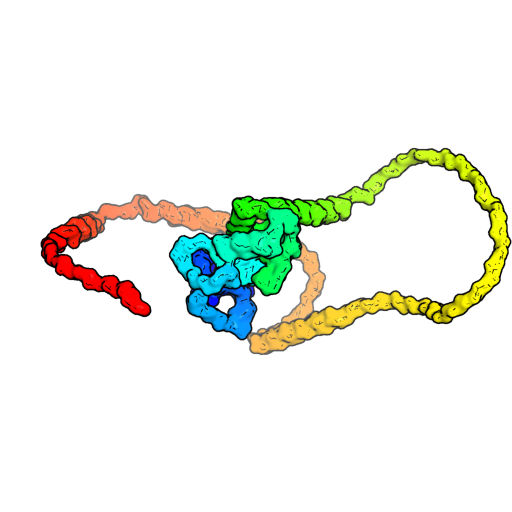 -1.668 1.00 95.81 122 MET A CA 1
ATOM 965 C C . MET A 1 122 ? 3.093 -8.782 -2.752 1.00 95.81 122 MET A C 1
ATOM 967 O O . MET A 1 122 ? 3.349 -9.123 -3.908 1.00 95.81 122 MET A O 1
ATOM 971 N N . ARG A 1 123 ? 1.892 -8.292 -2.405 1.00 95.94 123 ARG A N 1
ATOM 972 C CA . ARG A 1 123 ? 0.804 -8.109 -3.382 1.00 95.94 123 ARG A CA 1
ATOM 973 C C . ARG A 1 123 ? 1.193 -7.097 -4.452 1.00 95.94 123 ARG A C 1
ATOM 975 O O . ARG A 1 123 ? 0.965 -7.354 -5.631 1.00 95.94 123 ARG A O 1
ATOM 982 N N . LEU A 1 124 ? 1.830 -5.996 -4.055 1.00 96.00 124 LEU A N 1
ATOM 983 C CA . LEU A 1 124 ? 2.250 -4.965 -4.994 1.00 96.00 124 LEU A CA 1
ATOM 984 C C . LEU A 1 124 ? 3.390 -5.441 -5.904 1.00 96.00 124 LEU A C 1
ATOM 986 O O . LEU A 1 124 ? 3.317 -5.231 -7.109 1.00 96.00 124 LEU A O 1
ATOM 990 N N . ARG A 1 125 ? 4.389 -6.168 -5.381 1.00 95.69 125 ARG A N 1
ATOM 991 C CA . ARG A 1 125 ? 5.429 -6.805 -6.212 1.00 95.69 125 ARG A CA 1
ATOM 992 C C . ARG A 1 125 ? 4.826 -7.772 -7.228 1.00 95.69 125 ARG A C 1
ATOM 994 O O . ARG A 1 125 ? 5.181 -7.708 -8.402 1.00 95.69 125 ARG A O 1
ATOM 1001 N N . LYS A 1 126 ? 3.886 -8.625 -6.803 1.00 96.31 126 LYS A N 1
ATOM 1002 C CA . LYS A 1 126 ? 3.186 -9.557 -7.702 1.00 96.31 126 LYS A CA 1
ATOM 1003 C C . LYS A 1 126 ? 2.444 -8.812 -8.814 1.00 96.31 126 LYS A C 1
ATOM 1005 O O . LYS A 1 126 ? 2.552 -9.197 -9.974 1.00 96.31 126 LYS A O 1
ATOM 1010 N N . PHE A 1 127 ? 1.734 -7.741 -8.466 1.00 96.75 127 PHE A N 1
ATOM 1011 C CA . PHE A 1 127 ? 1.058 -6.886 -9.438 1.00 96.75 127 PHE A CA 1
ATOM 1012 C C . PHE A 1 127 ? 2.044 -6.246 -10.426 1.00 96.75 127 PHE A C 1
ATOM 1014 O O . PHE A 1 127 ? 1.847 -6.350 -11.631 1.00 96.75 127 PHE A O 1
ATOM 1021 N N . LEU A 1 128 ? 3.135 -5.646 -9.940 1.00 95.50 128 LEU A N 1
ATOM 1022 C CA . LEU A 1 128 ? 4.140 -4.994 -10.786 1.00 95.50 128 LEU A CA 1
ATOM 1023 C C . LEU A 1 128 ? 4.825 -5.981 -11.740 1.00 95.50 128 LEU A C 1
ATOM 1025 O O . LEU A 1 128 ? 5.030 -5.657 -12.908 1.00 95.50 128 LEU A O 1
ATOM 1029 N N . MET A 1 129 ? 5.132 -7.197 -11.276 1.00 94.69 129 MET A N 1
ATOM 1030 C CA . MET A 1 129 ? 5.660 -8.259 -12.138 1.00 94.69 129 MET A CA 1
ATOM 1031 C C . MET A 1 129 ? 4.663 -8.641 -13.238 1.00 94.69 129 MET A C 1
ATOM 1033 O O . MET A 1 129 ? 5.045 -8.693 -14.404 1.00 94.69 129 MET A O 1
ATOM 1037 N N . ALA A 1 130 ? 3.387 -8.842 -12.892 1.00 95.19 130 ALA A N 1
ATOM 1038 C CA . ALA A 1 130 ? 2.336 -9.157 -13.863 1.00 95.19 130 ALA A CA 1
ATOM 1039 C C . ALA A 1 130 ? 2.074 -8.006 -14.856 1.00 95.19 130 ALA A C 1
ATOM 1041 O O . ALA A 1 130 ? 1.718 -8.242 -16.006 1.00 95.19 130 ALA A O 1
ATOM 1042 N N . ALA A 1 131 ? 2.290 -6.764 -14.425 1.00 93.56 131 ALA A N 1
ATOM 1043 C CA . ALA A 1 131 ? 2.129 -5.559 -15.230 1.00 93.56 131 ALA A CA 1
ATOM 1044 C C . ALA A 1 131 ? 3.289 -5.285 -16.209 1.00 93.56 131 ALA A C 1
ATOM 1046 O O . ALA A 1 131 ? 3.192 -4.349 -17.002 1.00 93.56 131 ALA A O 1
ATOM 1047 N N . GLY A 1 132 ? 4.372 -6.073 -16.168 1.00 93.44 132 GLY A N 1
ATOM 1048 C CA . GLY A 1 132 ? 5.552 -5.893 -17.023 1.00 93.44 132 GLY A CA 1
ATOM 1049 C C . GLY A 1 132 ? 6.663 -5.025 -16.418 1.00 93.44 132 GLY A C 1
ATOM 1050 O O . GLY A 1 132 ? 7.662 -4.770 -17.081 1.00 93.44 132 GLY A 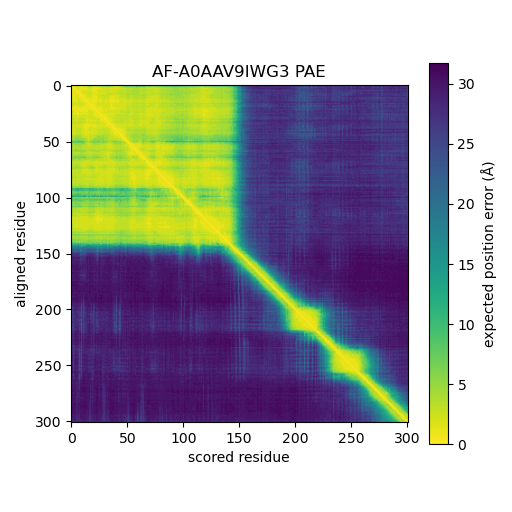O 1
ATOM 1051 N N . TYR A 1 133 ? 6.549 -4.626 -15.148 1.00 93.75 133 TYR A N 1
ATOM 1052 C CA . TYR A 1 133 ? 7.573 -3.868 -14.412 1.00 93.75 133 TYR A CA 1
ATOM 1053 C C . TYR A 1 133 ? 8.508 -4.781 -13.597 1.00 93.75 133 TYR A C 1
ATOM 1055 O O . TYR A 1 133 ? 9.089 -4.374 -12.589 1.00 93.75 133 TYR A O 1
ATOM 1063 N N . GLY A 1 134 ? 8.666 -6.039 -14.023 1.00 91.81 134 GLY A N 1
ATOM 1064 C CA . GLY A 1 134 ? 9.504 -7.030 -13.341 1.00 91.81 134 GLY A CA 1
ATOM 1065 C C . GLY A 1 134 ? 10.977 -6.622 -13.247 1.00 91.81 134 GLY A C 1
ATOM 1066 O O . GLY A 1 134 ? 11.610 -6.890 -12.228 1.00 91.81 134 GLY A O 1
ATOM 1067 N N . ALA A 1 135 ? 11.498 -5.905 -14.250 1.00 90.19 135 ALA A N 1
ATOM 1068 C CA . ALA A 1 135 ? 12.865 -5.382 -14.237 1.00 90.19 135 ALA A CA 1
ATOM 1069 C C . ALA A 1 135 ? 13.102 -4.431 -13.054 1.00 90.19 135 ALA A C 1
ATOM 1071 O O . ALA A 1 135 ? 14.103 -4.557 -12.354 1.00 90.19 135 ALA A O 1
ATOM 1072 N N . ALA A 1 136 ? 12.150 -3.538 -12.767 1.00 89.62 136 ALA A N 1
ATOM 1073 C CA . ALA A 1 136 ? 12.235 -2.647 -11.616 1.00 89.62 136 ALA A CA 1
ATOM 1074 C C . ALA A 1 136 ? 12.266 -3.441 -10.301 1.00 89.62 136 ALA A C 1
ATOM 1076 O O . ALA A 1 136 ? 13.132 -3.222 -9.458 1.00 89.62 136 ALA A O 1
ATOM 1077 N N . VAL A 1 137 ? 11.369 -4.418 -10.141 1.00 91.31 137 VAL A N 1
ATOM 1078 C CA . VAL A 1 137 ? 11.326 -5.251 -8.928 1.00 91.31 137 VAL A CA 1
ATOM 1079 C C . VAL A 1 137 ? 12.627 -6.048 -8.744 1.00 91.31 137 VAL A C 1
ATOM 1081 O O . VAL A 1 137 ? 13.130 -6.144 -7.627 1.00 91.31 137 VAL A O 1
ATOM 1084 N N . ALA A 1 138 ? 13.207 -6.567 -9.829 1.00 89.88 138 ALA A N 1
ATOM 1085 C CA . ALA A 1 138 ? 14.474 -7.297 -9.797 1.00 89.88 138 ALA A CA 1
ATOM 1086 C C . ALA A 1 138 ? 15.668 -6.395 -9.440 1.00 89.88 138 ALA A C 1
ATOM 1088 O O . ALA A 1 138 ? 16.485 -6.766 -8.599 1.00 89.88 138 ALA A O 1
ATOM 1089 N N . VAL A 1 139 ? 15.749 -5.192 -10.022 1.00 88.75 139 VAL A N 1
ATOM 1090 C CA . VAL A 1 139 ? 16.796 -4.207 -9.691 1.00 88.75 139 VAL A CA 1
ATOM 1091 C C . VAL A 1 139 ? 16.707 -3.790 -8.225 1.00 88.75 139 VAL A C 1
ATOM 1093 O O . VAL A 1 139 ? 17.735 -3.664 -7.562 1.00 88.75 139 VAL A O 1
ATOM 1096 N N . ALA A 1 140 ? 15.492 -3.603 -7.699 1.00 86.56 140 ALA A N 1
ATOM 1097 C CA . ALA A 1 140 ? 15.304 -3.290 -6.287 1.00 86.56 140 ALA A CA 1
ATOM 1098 C C . ALA A 1 140 ? 15.898 -4.392 -5.398 1.00 86.56 140 ALA A C 1
ATOM 1100 O O . ALA A 1 140 ? 16.661 -4.075 -4.491 1.00 86.56 140 ALA A O 1
ATOM 1101 N N . ALA A 1 141 ? 15.615 -5.664 -5.707 1.00 86.31 141 ALA A N 1
ATOM 1102 C CA . ALA A 1 141 ? 16.144 -6.815 -4.976 1.00 86.31 141 ALA A CA 1
ATOM 1103 C C . ALA A 1 141 ? 17.679 -6.906 -5.020 1.00 86.31 141 ALA A C 1
ATOM 1105 O O . ALA A 1 141 ? 18.309 -7.017 -3.972 1.00 86.31 141 ALA A O 1
ATOM 1106 N N . ALA A 1 142 ? 18.285 -6.768 -6.203 1.00 84.38 142 ALA A N 1
ATOM 1107 C CA . ALA A 1 142 ? 19.737 -6.882 -6.371 1.00 84.38 142 ALA A CA 1
ATOM 1108 C C . ALA A 1 142 ? 20.533 -5.830 -5.572 1.00 84.38 142 ALA A C 1
ATOM 1110 O O . ALA A 1 142 ? 21.647 -6.092 -5.115 1.00 84.38 142 ALA A O 1
ATOM 1111 N N . ASN A 1 143 ? 19.964 -4.638 -5.370 1.00 76.50 143 ASN A N 1
ATOM 1112 C CA . ASN A 1 143 ? 20.620 -3.577 -4.608 1.00 76.50 143 ASN A CA 1
ATOM 1113 C C . ASN A 1 143 ? 20.743 -3.891 -3.108 1.00 76.50 143 ASN A C 1
ATOM 1115 O O . ASN A 1 143 ? 21.605 -3.313 -2.449 1.00 76.50 143 ASN A O 1
ATOM 1119 N N . VAL A 1 144 ? 19.927 -4.796 -2.555 1.00 71.50 144 VAL A N 1
ATOM 1120 C CA . VAL A 1 144 ? 20.016 -5.169 -1.133 1.00 71.50 144 VAL A CA 1
ATOM 1121 C C . VAL A 1 144 ? 21.148 -6.160 -0.876 1.00 71.50 144 VAL A C 1
ATOM 1123 O O . VAL A 1 144 ? 21.902 -5.978 0.084 1.00 71.50 144 VAL A O 1
ATOM 1126 N N . ASP A 1 145 ? 21.369 -7.110 -1.786 1.00 62.12 145 ASP A N 1
ATOM 1127 C CA . ASP A 1 145 ? 22.460 -8.088 -1.673 1.00 62.12 145 ASP A CA 1
ATOM 1128 C C . ASP A 1 145 ? 23.847 -7.412 -1.703 1.00 62.12 145 ASP A C 1
ATOM 1130 O O . ASP A 1 145 ? 24.774 -7.811 -0.991 1.00 62.12 145 ASP A O 1
ATOM 1134 N N . GLY A 1 146 ? 23.990 -6.319 -2.465 1.00 58.38 146 GLY A N 1
ATOM 1135 C CA . GLY A 1 146 ? 25.221 -5.521 -2.509 1.00 58.38 146 GLY A CA 1
ATOM 1136 C C . GLY A 1 146 ? 25.545 -4.794 -1.195 1.00 58.38 146 GLY A C 1
ATOM 1137 O O . GLY A 1 146 ? 26.717 -4.598 -0.864 1.00 58.38 146 GLY A O 1
ATOM 1138 N N . VAL A 1 147 ? 24.525 -4.431 -0.409 1.00 54.06 147 VAL A N 1
ATOM 1139 C CA . VAL A 1 147 ? 24.691 -3.722 0.873 1.00 54.06 147 VAL A CA 1
ATOM 1140 C C . VAL A 1 147 ? 25.039 -4.692 2.007 1.00 54.06 147 VAL A C 1
ATOM 1142 O O . VAL A 1 147 ? 25.860 -4.356 2.867 1.00 54.06 147 VAL A O 1
ATOM 1145 N N . GLU A 1 148 ? 24.494 -5.913 2.000 1.00 50.66 148 GLU A N 1
ATOM 1146 C CA . GLU A 1 148 ? 24.905 -6.962 2.946 1.00 50.66 148 GLU A CA 1
ATOM 1147 C C . GLU A 1 148 ? 26.312 -7.501 2.633 1.00 50.66 148 GLU A C 1
ATOM 1149 O O . GLU A 1 148 ? 27.121 -7.684 3.550 1.00 50.66 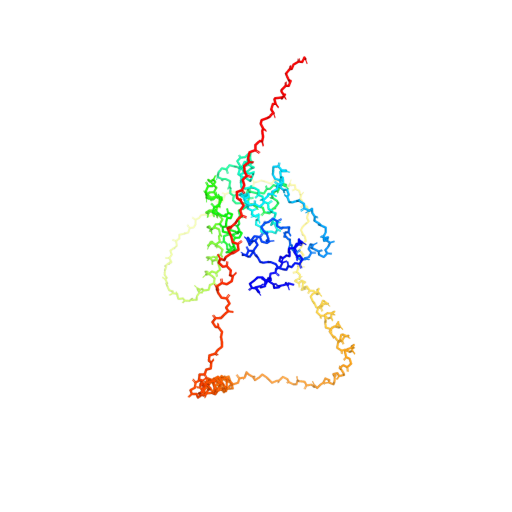148 GLU A O 1
ATOM 1154 N N . GLY A 1 149 ? 26.671 -7.631 1.350 1.00 44.75 149 GLY A N 1
ATOM 1155 C CA . GLY A 1 149 ? 28.015 -8.028 0.916 1.00 44.75 149 GLY A CA 1
ATOM 1156 C C . GLY A 1 149 ? 29.126 -7.046 1.321 1.00 44.75 149 GLY A C 1
ATOM 1157 O O . GLY A 1 149 ? 30.245 -7.466 1.629 1.00 44.75 149 GLY A O 1
ATOM 1158 N N . ALA A 1 150 ? 28.824 -5.746 1.405 1.00 46.25 150 ALA A N 1
ATOM 1159 C CA . ALA A 1 150 ? 29.779 -4.726 1.845 1.00 46.25 150 ALA A CA 1
ATOM 1160 C C . ALA A 1 150 ? 30.034 -4.740 3.367 1.00 46.25 150 ALA A C 1
ATOM 1162 O O . ALA A 1 150 ? 31.120 -4.370 3.815 1.00 46.25 150 ALA A O 1
ATOM 1163 N N . ARG A 1 151 ? 29.077 -5.213 4.181 1.00 47.31 151 ARG A N 1
ATOM 1164 C CA . ARG A 1 151 ? 29.257 -5.372 5.639 1.00 47.31 151 ARG A CA 1
ATOM 1165 C C . ARG A 1 151 ? 29.962 -6.674 6.030 1.00 47.31 151 ARG A C 1
ATOM 1167 O O . ARG A 1 151 ? 30.551 -6.732 7.105 1.00 47.31 151 ARG A O 1
ATOM 1174 N N . GLY A 1 152 ? 29.957 -7.688 5.162 1.00 41.22 152 GLY A N 1
ATOM 1175 C CA . GLY A 1 152 ? 30.587 -8.990 5.415 1.00 41.22 152 GLY A CA 1
ATOM 1176 C C . GLY A 1 152 ? 32.092 -9.082 5.126 1.00 41.22 152 GLY A C 1
ATOM 1177 O O . GLY A 1 152 ? 32.706 -10.083 5.483 1.00 41.22 152 GLY A O 1
ATOM 1178 N N . ARG A 1 153 ? 32.716 -8.071 4.498 1.00 44.09 153 ARG A N 1
ATOM 1179 C CA . ARG A 1 153 ? 34.137 -8.123 4.078 1.00 44.09 153 ARG A CA 1
ATOM 1180 C C . ARG A 1 153 ? 35.116 -7.280 4.896 1.00 44.09 153 ARG A C 1
ATOM 1182 O O . ARG A 1 153 ? 36.304 -7.276 4.593 1.00 44.09 153 ARG A O 1
ATOM 1189 N N . ALA A 1 154 ? 34.663 -6.627 5.964 1.00 46.34 154 ALA A N 1
ATOM 1190 C CA . ALA A 1 154 ? 35.522 -5.867 6.873 1.00 46.34 154 ALA A CA 1
ATOM 1191 C C . ALA A 1 154 ? 35.786 -6.632 8.186 1.00 46.34 154 ALA A C 1
ATOM 1193 O O . ALA A 1 154 ? 35.543 -6.102 9.264 1.00 46.34 154 ALA A O 1
ATOM 1194 N N . SER A 1 155 ? 36.218 -7.898 8.120 1.00 50.44 155 SER A N 1
ATOM 1195 C CA . SER A 1 155 ? 36.772 -8.647 9.268 1.00 50.44 155 SER A CA 1
ATOM 1196 C C . SER A 1 155 ? 37.459 -9.943 8.822 1.00 50.44 155 SER A C 1
ATOM 1198 O O . SER A 1 155 ? 37.003 -11.029 9.150 1.00 50.44 155 SER A O 1
ATOM 1200 N N . SER A 1 156 ? 38.563 -9.835 8.078 1.00 50.06 156 SER A N 1
ATOM 1201 C CA . SER A 1 156 ? 39.656 -10.827 8.107 1.00 50.06 156 SER A CA 1
ATOM 1202 C C . SER A 1 156 ? 40.822 -10.372 7.223 1.00 50.06 156 SER A C 1
ATOM 1204 O O . SER A 1 156 ? 40.933 -10.761 6.063 1.00 50.06 156 SER A O 1
ATOM 1206 N N . SER A 1 157 ? 41.723 -9.562 7.769 1.00 42.19 157 SER A N 1
ATOM 1207 C CA . SER A 1 157 ? 43.079 -9.436 7.227 1.00 42.19 157 SER A CA 1
ATOM 1208 C C . SER A 1 157 ? 44.053 -9.257 8.386 1.00 42.19 157 SER A C 1
ATOM 1210 O O . SER A 1 157 ? 44.467 -8.151 8.723 1.00 42.19 157 SER A O 1
ATOM 1212 N N . GLY A 1 158 ? 44.354 -10.376 9.041 1.00 35.28 158 GLY A N 1
ATOM 1213 C CA . GLY A 1 158 ? 45.458 -10.506 9.977 1.00 35.28 158 GLY A CA 1
ATOM 1214 C C . GLY A 1 158 ? 46.458 -11.522 9.435 1.00 35.28 158 GLY A C 1
ATOM 1215 O O . GLY A 1 158 ? 46.166 -12.708 9.448 1.00 35.28 158 GLY A O 1
ATOM 1216 N N . GLY A 1 159 ? 47.603 -11.013 8.970 1.00 35.97 159 GLY A N 1
ATOM 1217 C CA . GLY A 1 159 ? 48.940 -11.592 9.149 1.00 35.97 159 GLY A CA 1
ATOM 1218 C C . GLY A 1 159 ? 49.309 -12.905 8.447 1.00 35.97 159 GLY A C 1
ATOM 1219 O O . GLY A 1 159 ? 48.864 -13.977 8.837 1.00 35.97 159 GLY A O 1
ATOM 1220 N N . GLY A 1 160 ? 50.280 -12.820 7.533 1.00 30.78 160 GLY A N 1
ATOM 1221 C CA . GLY A 1 160 ? 51.106 -13.949 7.091 1.00 30.78 160 GLY A CA 1
ATOM 1222 C C . GLY A 1 160 ? 51.976 -13.561 5.896 1.00 30.78 160 GLY A C 1
ATOM 1223 O O . GLY A 1 160 ? 51.479 -13.517 4.779 1.00 30.78 160 GLY A O 1
ATOM 1224 N N . GLY A 1 161 ? 53.235 -13.193 6.150 1.00 32.91 161 GLY A N 1
ATOM 1225 C CA . GLY A 1 161 ? 54.162 -12.639 5.158 1.00 32.91 161 GLY A CA 1
ATOM 1226 C C . GLY A 1 161 ? 55.079 -13.644 4.447 1.00 32.91 161 GLY A C 1
ATOM 1227 O O . GLY A 1 161 ? 54.951 -14.855 4.610 1.00 32.91 161 GLY A O 1
ATOM 1228 N N . SER A 1 162 ? 56.077 -13.055 3.770 1.00 34.31 162 SER A N 1
ATOM 1229 C CA . SER A 1 162 ? 57.187 -13.618 2.965 1.00 34.31 162 SER A CA 1
ATOM 1230 C C . SER A 1 162 ? 56.896 -13.671 1.462 1.00 34.31 162 SER A C 1
ATOM 1232 O O . SER A 1 162 ? 55.821 -14.095 1.071 1.00 34.31 162 SER A O 1
ATOM 1234 N N . ALA A 1 163 ? 57.795 -13.336 0.538 1.00 33.31 163 ALA A N 1
ATOM 1235 C CA .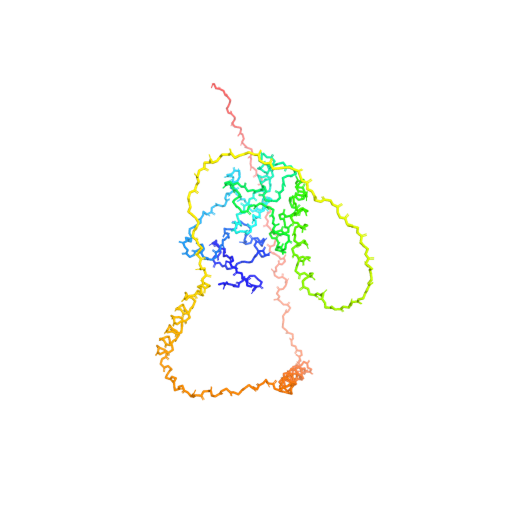 ALA A 1 163 ? 59.088 -12.651 0.530 1.00 33.31 163 ALA A CA 1
ATOM 1236 C C . ALA A 1 163 ? 59.495 -12.503 -0.964 1.00 33.31 163 ALA A C 1
ATOM 1238 O O . ALA A 1 163 ? 59.023 -13.294 -1.776 1.00 33.31 163 ALA A O 1
ATOM 1239 N N . VAL A 1 164 ? 60.446 -11.600 -1.273 1.00 32.47 164 VAL A N 1
ATOM 1240 C CA . VAL A 1 164 ? 61.271 -11.565 -2.517 1.00 32.47 164 VAL A CA 1
ATOM 1241 C C . VAL A 1 164 ? 60.508 -11.045 -3.770 1.00 32.47 164 VAL A C 1
ATOM 1243 O O . VAL A 1 164 ? 59.384 -11.443 -4.013 1.00 32.47 164 VAL A O 1
ATOM 1246 N N . GLN A 1 165 ? 60.976 -10.098 -4.597 1.00 31.86 165 GLN A N 1
ATOM 1247 C CA . GLN A 1 165 ? 62.323 -9.859 -5.120 1.00 31.86 165 GLN A CA 1
ATOM 1248 C C . GLN A 1 165 ? 62.547 -8.388 -5.532 1.00 31.86 165 GLN A C 1
ATOM 1250 O O . GLN A 1 165 ? 61.635 -7.669 -5.930 1.00 31.86 165 GLN A O 1
ATOM 1255 N N . ARG A 1 166 ? 63.816 -7.999 -5.420 1.00 33.72 166 ARG A N 1
ATOM 1256 C CA . ARG A 1 166 ? 64.473 -6.736 -5.767 1.00 33.72 166 ARG A CA 1
ATOM 1257 C C . ARG A 1 166 ? 64.754 -6.697 -7.278 1.00 33.72 166 ARG A C 1
ATOM 1259 O O . ARG A 1 166 ? 65.193 -7.711 -7.812 1.00 33.72 166 ARG A O 1
ATOM 1266 N N . GLY A 1 167 ? 64.562 -5.548 -7.927 1.00 29.83 167 GLY A N 1
ATOM 1267 C CA . GLY A 1 167 ? 64.912 -5.329 -9.335 1.00 29.83 167 GLY A CA 1
ATOM 1268 C C . GLY A 1 167 ? 64.976 -3.840 -9.683 1.00 29.83 167 GLY A C 1
ATOM 1269 O O . GLY A 1 167 ? 63.945 -3.196 -9.831 1.00 29.83 167 GLY A O 1
ATOM 1270 N N . GLU A 1 168 ? 66.206 -3.337 -9.736 1.00 35.56 168 GLU A N 1
ATOM 1271 C CA . GLU A 1 168 ? 66.710 -2.042 -10.226 1.00 35.56 168 GLU A CA 1
ATOM 1272 C C . GLU A 1 168 ? 66.296 -1.737 -11.675 1.00 35.56 168 GLU A C 1
ATOM 1274 O O . GLU A 1 168 ? 66.364 -2.658 -12.481 1.00 35.56 168 GLU A O 1
ATOM 1279 N N . VAL A 1 169 ? 65.993 -0.469 -12.010 1.00 37.59 169 VAL A N 1
ATOM 1280 C CA . VAL A 1 169 ? 66.525 0.252 -13.195 1.00 37.59 169 VAL A CA 1
ATOM 1281 C C . VAL A 1 169 ? 66.485 1.767 -12.914 1.00 37.59 169 VAL A C 1
ATOM 1283 O O . VAL A 1 169 ? 65.455 2.304 -12.504 1.00 37.59 169 VAL A O 1
ATOM 1286 N N . GLU A 1 170 ? 67.635 2.407 -13.114 1.00 38.47 170 GLU A N 1
ATOM 1287 C CA . GLU A 1 170 ? 67.964 3.828 -12.956 1.00 38.47 170 GLU A CA 1
ATOM 1288 C C . GLU A 1 170 ? 67.432 4.752 -14.075 1.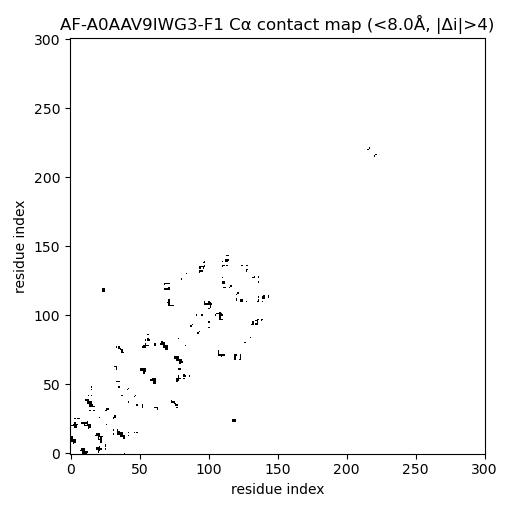00 38.47 170 GLU A C 1
ATOM 1290 O O . GLU A 1 170 ? 67.113 4.309 -15.175 1.00 38.47 170 GLU A O 1
ATOM 1295 N N . ASP A 1 171 ? 67.441 6.050 -13.741 1.00 34.72 171 ASP A N 1
ATOM 1296 C CA . ASP A 1 171 ? 67.739 7.239 -14.557 1.00 34.72 171 ASP A CA 1
ATOM 1297 C C . ASP A 1 171 ? 66.940 7.575 -15.832 1.00 34.72 171 ASP A C 1
ATOM 1299 O O . ASP A 1 171 ? 66.922 6.862 -16.829 1.00 34.72 171 ASP A O 1
ATOM 1303 N N . ILE A 1 172 ? 66.375 8.792 -15.845 1.00 36.78 172 ILE A N 1
ATOM 1304 C CA . ILE A 1 172 ? 66.981 9.969 -16.506 1.00 36.78 172 ILE A CA 1
ATOM 1305 C C . ILE A 1 172 ? 66.187 11.221 -16.083 1.00 36.78 172 ILE A C 1
ATOM 1307 O O . ILE A 1 172 ? 65.034 11.430 -16.462 1.00 36.78 172 ILE A O 1
ATOM 1311 N N . GLU A 1 173 ? 66.841 12.079 -15.302 1.00 37.38 173 GLU A N 1
ATOM 1312 C CA . GLU A 1 173 ? 66.469 13.473 -15.064 1.00 37.38 173 GLU A CA 1
ATOM 1313 C C . GLU A 1 173 ? 67.388 14.365 -15.914 1.00 37.38 173 GLU A C 1
ATOM 1315 O O . GLU A 1 173 ? 68.610 14.245 -15.835 1.00 37.38 173 GLU A O 1
ATOM 1320 N N . SER A 1 174 ? 66.821 15.269 -16.723 1.00 36.84 174 SER A N 1
ATOM 1321 C CA . SER A 1 174 ? 67.161 16.709 -16.756 1.00 36.84 174 SER A CA 1
ATOM 1322 C C . SER A 1 174 ? 66.954 17.395 -18.118 1.00 36.84 174 SER A C 1
ATOM 1324 O O . SER A 1 174 ? 67.113 16.809 -19.183 1.00 36.84 174 SER A O 1
ATOM 1326 N N . GLN A 1 175 ? 66.717 18.713 -18.008 1.00 35.00 175 GLN A N 1
ATOM 1327 C CA . GLN A 1 175 ? 66.759 19.787 -19.020 1.00 35.00 175 GLN A CA 1
ATOM 1328 C C . GLN A 1 175 ? 65.420 20.039 -19.750 1.00 35.00 175 GLN A C 1
ATOM 1330 O O . GLN A 1 175 ? 64.901 19.188 -20.449 1.00 35.00 175 GLN A O 1
ATOM 1335 N N . THR A 1 176 ? 64.769 21.203 -19.642 1.00 37.28 176 THR A N 1
ATOM 1336 C CA . THR A 1 176 ? 65.307 22.573 -19.647 1.00 37.28 176 THR A CA 1
ATOM 1337 C C . THR A 1 176 ? 64.388 23.582 -18.935 1.00 37.28 176 THR A C 1
ATOM 1339 O O . THR A 1 176 ? 63.179 23.408 -18.803 1.00 37.28 176 THR A O 1
ATOM 1342 N N . LYS A 1 177 ? 65.023 24.655 -18.452 1.00 36.50 177 LYS A N 1
ATOM 1343 C CA . LYS A 1 177 ? 64.462 25.807 -17.736 1.00 36.50 177 LYS A CA 1
ATOM 1344 C C . LYS A 1 177 ? 63.866 26.870 -18.676 1.00 36.50 177 LYS A C 1
ATOM 1346 O O . LYS A 1 177 ? 64.374 27.085 -19.767 1.00 36.50 177 LYS A O 1
ATOM 1351 N N . ALA A 1 178 ? 62.978 27.662 -18.063 1.00 32.84 178 ALA A N 1
ATOM 1352 C CA . ALA A 1 178 ? 62.767 29.110 -18.215 1.00 32.84 178 ALA A CA 1
ATOM 1353 C C . ALA A 1 178 ? 61.831 29.630 -19.325 1.00 32.84 178 ALA A C 1
ATOM 1355 O O . ALA A 1 178 ? 62.204 29.719 -20.484 1.00 32.84 178 ALA A O 1
ATOM 1356 N N . ALA A 1 179 ? 60.692 30.198 -18.910 1.00 34.81 179 ALA A N 1
ATOM 1357 C CA . ALA A 1 179 ? 60.511 31.656 -18.886 1.00 34.81 179 ALA A CA 1
ATOM 1358 C C . ALA A 1 179 ? 59.276 32.043 -18.051 1.00 34.81 179 ALA A C 1
ATOM 1360 O O . ALA A 1 179 ? 58.236 31.394 -18.076 1.00 34.81 179 ALA A O 1
ATOM 1361 N N . ALA A 1 180 ? 59.433 33.105 -17.269 1.00 35.53 180 ALA A N 1
ATOM 1362 C CA . ALA A 1 180 ? 58.498 33.603 -16.274 1.00 35.53 180 ALA A CA 1
ATOM 1363 C C . ALA A 1 180 ? 57.455 34.572 -16.855 1.00 35.53 180 ALA A C 1
ATOM 1365 O O . ALA A 1 180 ? 57.813 35.399 -17.688 1.00 35.53 180 ALA A O 1
ATOM 1366 N N . ARG A 1 181 ? 56.243 34.621 -16.271 1.00 34.09 181 ARG A N 1
ATOM 1367 C CA . ARG A 1 181 ? 55.690 35.866 -15.681 1.00 34.09 181 ARG A CA 1
ATOM 1368 C C . ARG A 1 181 ? 54.346 35.678 -14.952 1.00 34.09 181 ARG A C 1
ATOM 1370 O O . ARG A 1 181 ? 53.347 35.289 -15.536 1.00 34.09 181 ARG A O 1
ATOM 1377 N N . LYS A 1 182 ? 54.391 36.044 -13.664 1.00 37.19 182 LYS A N 1
ATOM 1378 C CA . LYS A 1 182 ? 53.374 36.624 -12.760 1.00 37.19 182 LYS A CA 1
ATOM 1379 C C . LYS A 1 182 ? 51.947 36.831 -13.300 1.00 37.19 182 LYS A C 1
ATOM 1381 O O . LYS A 1 182 ? 51.765 37.615 -14.222 1.00 37.19 182 LYS A O 1
ATOM 1386 N N . THR A 1 183 ? 50.948 36.380 -12.533 1.00 36.38 183 THR A N 1
ATOM 1387 C CA . THR A 1 183 ? 49.911 37.255 -11.936 1.00 36.38 183 THR A CA 1
ATOM 1388 C C . THR A 1 183 ? 49.411 36.629 -10.626 1.00 36.38 183 THR A C 1
ATOM 1390 O O . THR A 1 183 ? 49.284 35.415 -10.514 1.00 36.38 183 THR A O 1
ATOM 1393 N N . LEU A 1 184 ? 49.252 37.483 -9.614 1.00 34.69 184 LEU A N 1
ATOM 1394 C CA . LEU A 1 184 ? 49.046 37.184 -8.200 1.00 34.69 184 LEU A CA 1
ATOM 1395 C C . LEU A 1 184 ? 47.608 36.760 -7.851 1.00 34.69 184 LEU A C 1
ATOM 1397 O O . LEU A 1 184 ? 46.655 37.385 -8.303 1.00 34.69 184 LEU A O 1
ATOM 1401 N N . LEU A 1 185 ? 47.491 35.815 -6.914 1.00 40.56 185 LEU A N 1
ATOM 1402 C CA . LEU A 1 185 ? 46.360 35.646 -5.993 1.00 40.56 185 LEU A CA 1
ATOM 1403 C C . LEU A 1 185 ? 46.921 35.640 -4.558 1.00 40.56 185 LEU A C 1
ATOM 1405 O O . LEU A 1 185 ? 47.933 34.969 -4.332 1.00 40.56 185 LEU A O 1
ATOM 1409 N N . PRO A 1 186 ? 46.324 36.357 -3.588 1.00 44.09 186 PRO A N 1
ATOM 1410 C CA . PRO A 1 186 ? 46.776 36.325 -2.204 1.00 44.09 186 PRO A CA 1
ATOM 1411 C C . PRO A 1 186 ? 45.907 35.417 -1.318 1.00 44.09 186 PRO A C 1
ATOM 1413 O O . PRO A 1 186 ? 44.685 35.391 -1.443 1.00 44.09 186 PRO A O 1
ATOM 1416 N N . GLY A 1 187 ? 46.555 34.780 -0.337 1.00 32.72 187 GLY A N 1
ATOM 1417 C CA . GLY A 1 187 ? 45.962 34.562 0.987 1.00 32.72 187 GLY A CA 1
ATOM 1418 C C . GLY A 1 187 ? 45.586 33.128 1.359 1.00 32.72 187 GLY A C 1
ATOM 1419 O O . GLY A 1 187 ? 44.407 32.810 1.452 1.00 32.72 187 GLY A O 1
ATOM 1420 N N . ALA A 1 188 ? 46.578 32.294 1.687 1.00 32.25 188 ALA A N 1
ATOM 1421 C CA . ALA A 1 188 ? 46.380 31.079 2.477 1.00 32.25 188 ALA A CA 1
ATOM 1422 C C . ALA A 1 188 ? 46.980 31.277 3.881 1.00 32.25 188 ALA A C 1
ATOM 1424 O O . ALA A 1 188 ? 48.190 31.443 4.024 1.00 32.25 188 ALA A O 1
ATOM 1425 N N . HIS A 1 189 ? 46.128 31.245 4.910 1.00 39.06 189 HIS A N 1
ATOM 1426 C CA . HIS A 1 189 ? 46.515 31.034 6.307 1.00 39.06 189 HIS A CA 1
ATOM 1427 C C . HIS A 1 189 ? 46.111 29.611 6.731 1.00 39.06 189 HIS A C 1
ATOM 1429 O O . HIS A 1 189 ? 45.016 29.166 6.374 1.00 39.06 189 HIS A O 1
ATOM 1435 N N . PRO A 1 190 ? 46.939 28.896 7.514 1.00 42.00 190 PRO A N 1
ATOM 1436 C CA . PRO A 1 190 ? 46.595 27.577 8.028 1.00 42.00 190 PRO A CA 1
ATOM 1437 C C . PRO A 1 190 ? 45.667 27.708 9.245 1.00 42.00 190 PRO A C 1
ATOM 1439 O O . PRO A 1 190 ? 46.028 28.308 10.257 1.00 42.00 190 PRO A O 1
ATOM 1442 N N . SER A 1 191 ? 44.468 27.131 9.158 1.00 38.50 191 SER A N 1
ATOM 1443 C CA . SER A 1 191 ? 43.556 26.991 10.296 1.00 38.50 191 SER A CA 1
ATOM 1444 C C . SER A 1 191 ? 43.704 25.602 10.919 1.00 38.50 191 SER A C 1
ATOM 1446 O O . SER A 1 191 ? 43.368 24.577 10.334 1.00 38.50 191 SER A O 1
ATOM 1448 N N . SER A 1 192 ? 44.232 25.596 12.140 1.00 43.75 192 SER A N 1
ATOM 1449 C CA . SER A 1 192 ? 44.152 24.491 13.092 1.00 43.75 192 SER A CA 1
ATOM 1450 C C . SER A 1 192 ? 42.679 24.237 13.438 1.00 43.75 192 SER A C 1
ATOM 1452 O O . SER A 1 192 ? 42.040 25.071 14.081 1.00 43.75 192 SER A O 1
ATOM 1454 N N . GLN A 1 193 ? 42.121 23.110 12.989 1.00 37.94 193 GLN A N 1
ATOM 1455 C CA . GLN A 1 193 ? 40.831 22.608 13.463 1.00 37.94 193 GLN A CA 1
ATOM 1456 C C . GLN A 1 193 ? 41.069 21.578 14.564 1.00 37.94 193 GLN A C 1
ATOM 1458 O O . GLN A 1 193 ? 41.380 20.413 14.327 1.00 37.94 193 GLN A O 1
ATOM 1463 N N . THR A 1 194 ? 40.901 22.037 15.798 1.00 41.91 194 THR A N 1
ATOM 1464 C CA . THR A 1 194 ? 40.655 21.189 16.954 1.00 41.91 194 THR A CA 1
ATOM 1465 C C . THR A 1 194 ? 39.259 20.573 16.835 1.00 41.91 194 THR A C 1
ATOM 1467 O O . THR A 1 194 ? 38.260 21.268 16.653 1.00 41.91 194 THR A O 1
ATOM 1470 N N . LEU A 1 195 ? 39.206 19.243 16.937 1.00 49.03 195 LEU A N 1
ATOM 1471 C CA . LEU A 1 195 ? 38.002 18.427 17.105 1.00 49.03 195 LEU A CA 1
ATOM 1472 C C . LEU A 1 195 ? 37.144 18.981 18.257 1.00 49.03 195 LEU A C 1
ATOM 1474 O O . LEU A 1 195 ? 37.401 18.707 19.430 1.00 49.03 195 LEU A O 1
ATOM 1478 N N . ARG A 1 196 ? 36.115 19.766 17.925 1.00 45.03 196 ARG A N 1
ATOM 1479 C CA . ARG A 1 196 ? 35.050 20.133 18.862 1.00 45.03 196 ARG A CA 1
ATOM 1480 C C . ARG A 1 196 ? 34.126 18.932 19.015 1.00 45.03 196 ARG A C 1
ATOM 1482 O O . ARG A 1 196 ? 33.368 18.599 18.112 1.00 45.03 196 ARG A O 1
ATOM 1489 N N . ARG A 1 197 ? 34.252 18.261 20.158 1.00 55.50 197 ARG A N 1
ATOM 1490 C CA . ARG A 1 197 ? 33.289 17.281 20.664 1.00 55.50 197 ARG A CA 1
ATOM 1491 C C . ARG A 1 197 ? 31.936 17.974 20.864 1.00 55.50 197 ARG A C 1
ATOM 1493 O O . ARG A 1 197 ? 31.886 19.059 21.432 1.00 55.50 197 ARG A O 1
ATOM 1500 N N . ASP A 1 198 ? 30.871 17.336 20.395 1.00 55.97 198 ASP A N 1
ATOM 1501 C CA . ASP A 1 198 ? 29.482 17.765 20.561 1.00 55.97 198 ASP A CA 1
ATOM 1502 C C . ASP A 1 198 ? 29.080 17.840 22.047 1.00 55.97 198 ASP A C 1
ATOM 1504 O O . ASP A 1 198 ? 28.684 16.852 22.662 1.00 55.97 198 ASP A O 1
ATOM 1508 N N . ASP A 1 199 ? 29.130 19.040 22.631 1.00 62.72 199 ASP A N 1
ATOM 1509 C CA . ASP A 1 199 ? 28.621 19.350 23.981 1.00 62.72 199 ASP A CA 1
ATOM 1510 C C . ASP A 1 199 ? 27.073 19.313 24.076 1.00 62.72 199 ASP A C 1
ATOM 1512 O O . ASP A 1 199 ? 26.487 19.552 25.141 1.00 62.72 199 ASP A O 1
ATOM 1516 N N . GLY A 1 200 ? 26.383 19.053 22.959 1.00 74.62 200 GLY A N 1
ATOM 1517 C CA . GLY A 1 200 ? 24.920 19.012 22.874 1.00 74.62 200 GLY A CA 1
ATOM 1518 C C . GLY A 1 200 ? 24.306 17.820 23.611 1.00 74.62 200 GLY A C 1
ATOM 1519 O O . GLY A 1 200 ? 23.335 17.982 24.359 1.00 74.62 200 GLY A O 1
ATOM 1520 N N . ASP A 1 201 ? 24.921 16.645 23.484 1.00 72.50 201 ASP A N 1
ATOM 1521 C CA . ASP A 1 201 ? 24.374 15.396 24.022 1.00 72.50 201 ASP A CA 1
ATOM 1522 C C . ASP A 1 201 ? 24.393 15.354 25.558 1.00 72.50 201 ASP A C 1
ATOM 1524 O O . ASP A 1 201 ? 23.478 14.817 26.195 1.00 72.50 201 ASP A O 1
ATOM 1528 N N . ASP A 1 202 ? 25.382 15.996 26.184 1.00 79.94 202 ASP A N 1
ATOM 1529 C CA . ASP A 1 202 ? 25.508 16.041 27.643 1.00 79.94 202 ASP A CA 1
ATOM 1530 C C . ASP A 1 202 ? 24.435 16.917 28.303 1.00 79.94 202 ASP A C 1
ATOM 1532 O O . ASP A 1 202 ? 23.948 16.610 29.401 1.00 79.94 202 ASP A O 1
ATOM 1536 N N . LYS A 1 203 ? 24.003 17.988 27.627 1.00 84.31 203 LYS A N 1
ATOM 1537 C CA . LYS A 1 203 ? 22.901 18.834 28.107 1.00 84.31 203 LYS A CA 1
ATOM 1538 C C . LYS A 1 203 ? 21.573 18.087 28.031 1.00 84.31 203 LYS A C 1
ATOM 1540 O O . LYS A 1 203 ? 20.801 18.113 28.994 1.00 84.31 203 LYS A O 1
ATOM 1545 N N . GLU A 1 204 ? 21.332 17.351 26.949 1.00 83.19 204 GLU A N 1
ATOM 1546 C CA . GLU A 1 204 ? 20.106 16.567 26.802 1.00 83.19 204 GLU A CA 1
ATOM 1547 C C . GLU A 1 204 ? 20.026 15.416 27.821 1.00 83.19 204 GLU A C 1
ATOM 1549 O O . GLU A 1 204 ? 18.967 15.166 28.415 1.00 83.19 204 GLU A O 1
ATOM 1554 N N . ARG A 1 205 ? 21.160 14.773 28.126 1.00 82.00 205 ARG A N 1
ATOM 1555 C CA . ARG A 1 205 ? 21.239 13.726 29.156 1.00 82.00 205 ARG A CA 1
ATOM 1556 C C . ARG A 1 205 ? 20.893 14.258 30.551 1.00 82.00 205 ARG A C 1
ATOM 1558 O O . ARG A 1 205 ? 20.142 13.606 31.283 1.00 82.00 205 ARG A O 1
ATOM 1565 N N . LYS A 1 206 ? 21.360 15.464 30.899 1.00 87.81 206 LYS A N 1
ATOM 1566 C CA . LYS A 1 206 ? 21.051 16.133 32.179 1.00 87.81 206 LYS A CA 1
ATOM 1567 C C . LYS A 1 206 ? 19.572 16.518 32.290 1.00 87.81 206 LYS A C 1
ATOM 1569 O O . LYS A 1 206 ? 18.957 16.271 33.329 1.00 87.81 206 LYS A O 1
ATOM 1574 N N . ILE A 1 207 ? 18.963 17.019 31.211 1.00 90.12 207 ILE A N 1
ATOM 1575 C CA . ILE A 1 207 ? 17.529 17.364 31.179 1.00 90.12 207 ILE A CA 1
ATOM 1576 C C . ILE A 1 207 ? 16.654 16.118 31.392 1.00 90.12 207 ILE A C 1
ATOM 1578 O O . ILE A 1 207 ? 15.687 16.159 32.160 1.00 90.12 207 ILE A O 1
ATOM 1582 N N . ARG A 1 208 ? 16.999 14.983 30.766 1.00 86.50 208 ARG A N 1
ATOM 1583 C CA . ARG A 1 208 ? 16.267 13.716 30.953 1.00 86.50 208 ARG A CA 1
ATOM 1584 C C . ARG A 1 208 ? 16.365 13.205 32.394 1.00 86.50 208 ARG A C 1
ATOM 1586 O O . ARG A 1 208 ? 15.347 12.821 32.967 1.00 86.50 208 ARG A O 1
ATOM 1593 N N . GLN A 1 209 ? 17.546 13.266 33.013 1.00 87.62 209 GLN A N 1
ATOM 1594 C CA . GLN A 1 209 ? 17.722 12.855 34.413 1.00 87.62 209 GLN A CA 1
ATOM 1595 C C . GLN A 1 209 ? 16.949 13.745 35.396 1.00 87.62 209 GLN A C 1
ATOM 1597 O O . GLN A 1 209 ? 16.363 13.244 36.358 1.00 87.62 209 GLN A O 1
ATOM 1602 N N . GLN A 1 210 ? 16.879 15.053 35.138 1.00 91.94 210 GLN A N 1
ATOM 1603 C CA . GLN A 1 210 ? 16.142 15.980 35.995 1.00 91.94 210 GLN A CA 1
ATOM 1604 C C . GLN A 1 210 ? 14.621 15.768 35.908 1.00 91.94 210 GLN A C 1
ATOM 1606 O O . GLN A 1 210 ? 13.928 15.844 36.924 1.00 91.94 210 GLN A O 1
ATOM 1611 N N . LYS A 1 211 ? 14.101 15.423 34.720 1.00 88.19 211 LYS A N 1
ATOM 1612 C CA . LYS A 1 211 ? 12.688 15.048 34.531 1.00 88.19 211 LYS A CA 1
ATOM 1613 C C . LYS A 1 211 ? 12.331 13.751 35.261 1.00 88.19 211 LYS A C 1
ATOM 1615 O O . LYS A 1 211 ? 11.288 13.698 35.907 1.00 88.19 211 LYS A O 1
ATOM 1620 N N . ILE A 1 212 ? 13.212 12.747 35.232 1.00 84.38 212 ILE A N 1
ATOM 1621 C CA . ILE A 1 212 ? 13.009 11.485 35.964 1.00 84.38 212 ILE A CA 1
ATOM 1622 C C . ILE A 1 212 ? 12.973 11.731 37.480 1.00 84.38 212 ILE A C 1
ATOM 1624 O O . ILE A 1 212 ? 12.073 11.228 38.148 1.00 84.38 212 ILE A O 1
ATOM 1628 N N . ARG A 1 213 ? 13.878 12.558 38.027 1.00 81.12 213 ARG A N 1
ATOM 1629 C CA . ARG A 1 213 ? 13.850 12.921 39.460 1.00 81.12 213 ARG A CA 1
ATOM 1630 C C . ARG A 1 213 ? 12.561 13.634 39.864 1.00 81.12 213 ARG A C 1
ATOM 1632 O O . ARG A 1 213 ? 11.973 13.281 40.880 1.00 81.12 213 ARG A O 1
ATOM 1639 N N . LYS A 1 214 ? 12.098 14.604 39.068 1.00 87.00 214 LYS A N 1
ATOM 1640 C CA . LYS A 1 214 ? 10.831 15.303 39.345 1.00 87.00 214 LYS A CA 1
ATOM 1641 C C . LYS A 1 214 ? 9.635 14.350 39.316 1.00 87.00 214 LYS A C 1
ATOM 1643 O O . LYS A 1 214 ? 8.768 14.457 40.173 1.00 87.00 214 LYS A O 1
ATOM 1648 N N . PHE A 1 215 ? 9.614 13.404 38.378 1.00 83.50 215 PHE A N 1
ATOM 1649 C CA . PHE A 1 215 ? 8.550 12.405 38.284 1.00 83.50 215 PHE A CA 1
ATOM 1650 C C . PHE A 1 215 ? 8.532 11.452 39.489 1.00 83.50 215 PHE A C 1
ATOM 1652 O O . PHE A 1 215 ? 7.470 11.175 40.035 1.00 83.50 215 PHE A O 1
ATOM 1659 N N . LEU A 1 216 ? 9.702 10.998 39.949 1.00 76.38 216 LEU A N 1
ATOM 1660 C CA . LEU A 1 216 ? 9.804 10.125 41.123 1.00 76.38 216 LEU A CA 1
ATOM 1661 C C . LEU A 1 216 ? 9.402 10.837 42.425 1.00 76.38 216 LEU A C 1
ATOM 1663 O O . LEU A 1 216 ? 8.700 10.236 43.235 1.00 76.38 216 LEU A O 1
ATOM 1667 N N . ASN A 1 217 ? 9.745 12.121 42.580 1.00 78.44 217 ASN A N 1
ATOM 1668 C CA . ASN A 1 217 ? 9.281 12.931 43.714 1.00 78.44 217 ASN A CA 1
ATOM 1669 C C . ASN A 1 217 ? 7.759 13.152 43.700 1.00 78.44 217 ASN A C 1
ATOM 1671 O O . ASN A 1 217 ? 7.142 13.175 44.760 1.00 78.44 217 ASN A O 1
ATOM 1675 N N . LEU A 1 218 ? 7.138 13.275 42.519 1.00 81.19 218 LEU A N 1
ATOM 1676 C CA . LEU A 1 218 ? 5.684 13.447 42.395 1.00 81.19 218 LEU A CA 1
ATOM 1677 C C . LEU A 1 218 ? 4.898 12.192 42.815 1.00 81.19 218 LEU A C 1
ATOM 1679 O O . LEU A 1 218 ? 3.753 12.293 43.238 1.00 81.19 218 LEU A O 1
ATOM 1683 N N . LEU A 1 219 ? 5.513 11.011 42.710 1.00 78.69 219 LEU A N 1
ATOM 1684 C CA . LEU A 1 219 ? 4.909 9.732 43.095 1.00 78.69 219 LEU A CA 1
ATOM 1685 C C . LEU A 1 219 ? 5.002 9.438 44.602 1.00 78.69 219 LEU A C 1
ATOM 1687 O O . LEU A 1 219 ? 4.700 8.319 45.013 1.00 78.69 219 LEU A O 1
ATOM 1691 N N . GLY A 1 220 ? 5.458 10.391 45.425 1.00 64.25 220 GLY A N 1
ATOM 1692 C CA . GLY A 1 220 ? 5.574 10.211 46.878 1.00 64.25 220 GLY A CA 1
ATOM 1693 C C . GLY A 1 220 ? 6.545 9.098 47.293 1.00 64.25 220 GLY A C 1
ATOM 1694 O O . GLY A 1 220 ? 6.572 8.695 48.453 1.00 64.25 220 GLY A O 1
ATOM 1695 N N . ARG A 1 221 ? 7.356 8.584 46.360 1.00 53.12 221 ARG A N 1
ATOM 1696 C CA . ARG A 1 221 ? 8.402 7.606 46.655 1.00 53.12 221 ARG A CA 1
ATOM 1697 C C . ARG A 1 221 ? 9.651 8.364 47.076 1.00 53.12 221 ARG A C 1
ATOM 1699 O O . ARG A 1 221 ? 10.477 8.713 46.238 1.00 53.12 221 ARG A O 1
ATOM 1706 N N . SER A 1 222 ? 9.768 8.612 48.379 1.00 43.34 222 SER A N 1
ATOM 1707 C CA . SER A 1 222 ? 11.025 9.029 48.999 1.00 43.34 222 SER A CA 1
ATOM 1708 C C . SER A 1 222 ? 12.076 7.958 48.710 1.00 43.34 222 SER A C 1
ATOM 1710 O O . SER A 1 222 ? 12.041 6.865 49.272 1.00 43.34 222 SER A O 1
ATOM 1712 N N . THR A 1 223 ? 12.961 8.215 47.750 1.00 49.06 223 THR A N 1
ATOM 1713 C CA . THR A 1 223 ? 14.140 7.378 47.548 1.00 49.06 223 THR A CA 1
ATOM 1714 C C . THR A 1 223 ? 15.218 7.883 48.490 1.00 49.06 223 THR A C 1
ATOM 1716 O O . THR A 1 223 ? 15.939 8.824 48.154 1.00 49.06 223 THR A O 1
ATOM 1719 N N . GLU A 1 224 ? 15.356 7.243 49.648 1.00 45.41 224 GLU A N 1
ATOM 1720 C CA . GLU A 1 224 ? 16.671 7.142 50.268 1.00 45.41 224 GLU A CA 1
ATOM 1721 C C . GLU A 1 224 ? 17.583 6.443 49.257 1.00 45.41 224 GLU A C 1
ATOM 1723 O O . GLU A 1 224 ? 17.426 5.269 48.914 1.00 45.41 224 GLU A O 1
ATOM 1728 N N . VAL A 1 225 ? 18.483 7.231 48.678 1.00 44.25 225 VAL A N 1
ATOM 1729 C CA . VAL A 1 225 ? 19.528 6.751 47.787 1.00 44.25 225 VAL A CA 1
ATOM 1730 C C . VAL A 1 225 ? 20.551 6.043 48.667 1.00 44.25 225 VAL A C 1
ATOM 1732 O O . VAL A 1 225 ? 21.479 6.664 49.177 1.00 44.25 225 VAL A O 1
ATOM 1735 N N . LEU A 1 226 ? 20.373 4.736 48.858 1.00 41.34 226 LEU A N 1
ATOM 1736 C CA . LEU A 1 226 ? 21.455 3.872 49.319 1.00 41.34 226 LEU A CA 1
ATOM 1737 C C . LEU A 1 226 ? 22.607 3.956 48.301 1.00 41.34 226 LEU A C 1
ATOM 1739 O O . LEU A 1 226 ? 22.363 3.816 47.095 1.00 41.34 226 LEU A O 1
ATOM 1743 N N . PRO A 1 227 ? 23.858 4.170 48.742 1.00 41.00 227 PRO A N 1
ATOM 1744 C CA . PRO A 1 227 ? 25.006 4.147 47.854 1.00 41.00 227 PRO A CA 1
ATOM 1745 C C . PRO A 1 227 ? 25.215 2.708 47.371 1.00 41.00 227 PRO A C 1
ATOM 1747 O O . PRO A 1 227 ? 25.755 1.855 48.073 1.00 41.00 227 PRO A O 1
ATOM 1750 N N . LEU A 1 228 ? 24.761 2.421 46.151 1.00 41.34 228 LEU A N 1
ATOM 1751 C CA . LEU A 1 228 ? 25.084 1.189 45.439 1.00 41.34 228 LEU A CA 1
ATOM 1752 C C . LEU A 1 228 ? 26.543 1.259 44.980 1.00 41.34 228 LEU A C 1
ATOM 1754 O O . LEU A 1 228 ? 26.860 1.695 43.871 1.00 41.34 228 LEU A O 1
ATOM 1758 N N . ASN A 1 229 ? 27.427 0.809 45.871 1.00 41.50 229 ASN A N 1
ATOM 1759 C CA . ASN A 1 229 ? 28.776 0.389 45.527 1.00 41.50 229 ASN A CA 1
ATOM 1760 C C . ASN A 1 229 ? 28.722 -0.608 44.363 1.00 41.50 229 ASN A C 1
ATOM 1762 O O . ASN A 1 229 ? 27.939 -1.560 44.351 1.00 41.50 229 ASN A O 1
ATOM 1766 N N . HIS A 1 230 ? 29.572 -0.365 43.371 1.00 48.00 230 HIS A N 1
ATOM 1767 C CA . HIS A 1 230 ? 29.800 -1.265 42.253 1.00 48.00 230 HIS A CA 1
ATOM 1768 C C . HIS A 1 230 ? 30.311 -2.624 42.747 1.00 48.00 230 HIS A C 1
ATOM 1770 O O . HIS A 1 230 ? 31.432 -2.730 43.235 1.00 48.00 230 HIS A O 1
ATOM 1776 N N . ALA A 1 231 ? 29.523 -3.676 42.531 1.00 40.12 231 ALA A N 1
ATOM 1777 C CA . ALA A 1 231 ? 30.017 -5.046 42.487 1.00 40.12 231 ALA A CA 1
ATOM 1778 C C . ALA A 1 231 ? 29.452 -5.734 41.238 1.00 40.12 231 ALA A C 1
ATOM 1780 O O . ALA A 1 231 ? 28.280 -6.102 41.157 1.00 40.12 231 ALA A O 1
ATOM 1781 N N . HIS A 1 232 ? 30.309 -5.878 40.228 1.00 49.06 232 HIS A N 1
ATOM 1782 C CA . HIS A 1 232 ? 30.066 -6.721 39.066 1.00 49.06 232 HIS A CA 1
ATOM 1783 C C . HIS A 1 232 ? 29.911 -8.183 39.509 1.00 49.06 232 HIS A C 1
ATOM 1785 O O . HIS A 1 232 ? 30.893 -8.858 39.795 1.00 49.06 232 HIS A O 1
ATOM 1791 N N . GLY A 1 233 ? 28.681 -8.697 39.508 1.00 43.81 233 GLY A N 1
ATOM 1792 C CA . GLY A 1 233 ? 28.396 -10.120 39.681 1.00 43.81 233 GLY A CA 1
ATOM 1793 C C . GLY A 1 233 ? 27.417 -10.597 38.617 1.00 43.81 233 GLY A C 1
ATOM 1794 O O . GLY A 1 233 ? 26.213 -10.387 38.733 1.00 43.81 233 GLY A O 1
ATOM 1795 N N . ARG A 1 234 ? 27.920 -11.235 37.552 1.00 47.88 234 ARG A N 1
ATOM 1796 C CA . ARG A 1 234 ? 27.066 -11.938 36.580 1.00 47.88 234 ARG A CA 1
ATOM 1797 C C . ARG A 1 234 ? 26.253 -13.009 37.330 1.00 47.88 234 ARG A C 1
ATOM 1799 O O . ARG A 1 234 ? 26.856 -13.787 38.069 1.00 47.88 234 ARG A O 1
ATOM 1806 N N . PRO A 1 235 ? 24.925 -13.111 37.135 1.00 49.44 235 PRO A N 1
ATOM 1807 C CA . PRO A 1 235 ? 24.134 -14.145 37.788 1.00 49.44 235 PRO A CA 1
ATOM 1808 C C . PRO A 1 235 ? 24.630 -15.529 37.355 1.00 49.44 235 PRO A C 1
ATOM 1810 O O . PRO A 1 235 ? 24.695 -15.852 36.166 1.00 49.44 235 PRO A O 1
ATOM 1813 N N . ASN A 1 236 ? 25.024 -16.321 38.349 1.00 57.47 236 ASN A N 1
ATOM 1814 C CA . ASN A 1 236 ? 25.670 -17.614 38.189 1.00 57.47 236 ASN A CA 1
ATOM 1815 C C . ASN A 1 236 ? 24.762 -18.591 37.412 1.00 57.47 236 ASN A C 1
ATOM 1817 O O . ASN A 1 236 ? 23.569 -18.710 37.696 1.00 57.47 236 ASN A O 1
ATOM 1821 N N . ARG A 1 237 ? 25.326 -19.321 36.437 1.00 58.81 237 ARG A N 1
ATOM 1822 C CA . ARG 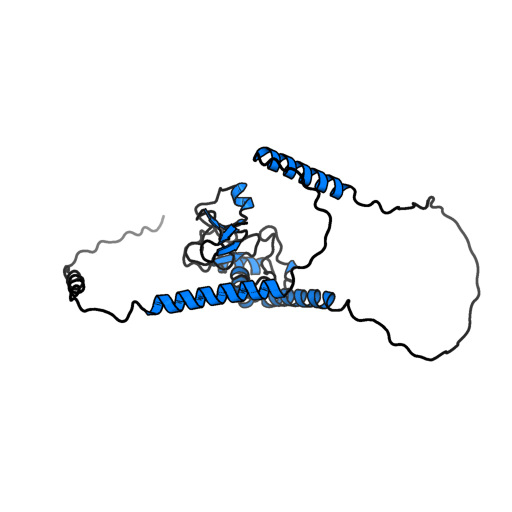A 1 237 ? 24.617 -20.210 35.482 1.00 58.81 237 ARG A CA 1
ATOM 1823 C C . ARG A 1 237 ? 23.720 -21.260 36.162 1.00 58.81 237 ARG A C 1
ATOM 1825 O O . ARG A 1 237 ? 22.796 -21.775 35.535 1.00 58.81 237 ARG A O 1
ATOM 1832 N N . ARG A 1 238 ? 23.975 -21.562 37.440 1.00 63.31 238 ARG A N 1
ATOM 1833 C CA . ARG A 1 238 ? 23.191 -22.490 38.268 1.00 63.31 238 ARG A CA 1
ATOM 1834 C C . ARG A 1 238 ? 21.806 -21.951 38.655 1.00 63.31 238 ARG A C 1
ATOM 1836 O O . ARG A 1 238 ? 20.868 -22.741 38.691 1.00 63.31 238 ARG A O 1
ATOM 1843 N N . SER A 1 239 ? 21.625 -20.637 38.840 1.00 64.69 239 SER A N 1
ATOM 1844 C CA . SER A 1 239 ? 20.314 -20.085 39.240 1.00 64.69 239 SER A CA 1
ATOM 1845 C C . SER A 1 239 ? 19.277 -20.146 38.115 1.00 64.69 239 SER A C 1
ATOM 1847 O O . SER A 1 239 ?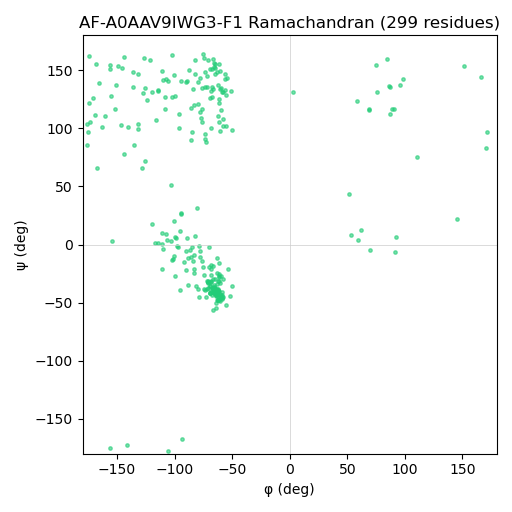 18.098 -20.389 38.361 1.00 64.69 239 SER A O 1
ATOM 1849 N N . ARG A 1 240 ? 19.722 -20.036 36.855 1.00 68.19 240 ARG A N 1
ATOM 1850 C CA . ARG A 1 240 ? 18.846 -20.189 35.681 1.00 68.19 240 ARG A CA 1
ATOM 1851 C C . ARG A 1 240 ? 18.350 -21.625 35.497 1.00 68.19 240 ARG A C 1
ATOM 1853 O O . ARG A 1 240 ? 17.233 -21.815 35.030 1.00 68.19 240 ARG A O 1
ATOM 1860 N N . ARG A 1 241 ? 19.145 -22.627 35.891 1.00 75.12 241 ARG A N 1
ATOM 1861 C CA . ARG A 1 241 ? 18.748 -24.045 35.812 1.00 75.12 241 ARG A CA 1
ATOM 1862 C C . ARG A 1 241 ? 17.730 -24.416 36.890 1.00 75.12 241 ARG A C 1
ATOM 1864 O O . ARG A 1 241 ? 16.778 -25.125 36.589 1.00 75.12 241 ARG A O 1
ATOM 1871 N N . LEU A 1 242 ? 17.883 -23.880 38.102 1.00 78.44 242 LEU A N 1
ATOM 1872 C CA . LEU A 1 242 ? 16.924 -24.083 39.196 1.00 78.44 242 LEU A CA 1
ATOM 1873 C C . LEU A 1 242 ? 15.560 -23.447 38.898 1.00 78.44 242 LEU A C 1
ATOM 1875 O O . LEU A 1 242 ? 14.533 -24.080 39.115 1.00 78.44 242 LEU A O 1
ATOM 1879 N N . CYS A 1 243 ? 15.546 -22.241 38.322 1.00 77.88 243 CYS A N 1
ATOM 1880 C CA . CYS A 1 243 ? 14.297 -21.576 37.945 1.00 77.88 243 CYS A CA 1
ATOM 1881 C C . CYS A 1 243 ? 13.559 -22.327 36.814 1.00 77.88 243 CYS A C 1
ATOM 1883 O O . CYS A 1 243 ? 12.339 -22.461 36.848 1.00 77.88 243 CYS A O 1
ATOM 1885 N N . GLY A 1 244 ? 14.300 -22.889 35.848 1.00 85.50 244 GLY A N 1
ATOM 1886 C CA . GLY A 1 244 ? 13.728 -23.733 34.793 1.00 85.50 244 GLY A CA 1
ATOM 1887 C C . GLY A 1 244 ? 13.159 -25.063 35.306 1.00 85.50 244 GLY A C 1
ATOM 1888 O O . GLY A 1 244 ? 12.077 -25.460 34.886 1.00 85.50 244 GLY A O 1
ATOM 1889 N N . LEU A 1 245 ? 13.844 -25.726 36.245 1.00 90.81 245 LEU A N 1
ATOM 1890 C CA . LEU A 1 245 ? 13.372 -26.977 36.858 1.00 90.81 245 LEU A CA 1
ATOM 1891 C C . LEU A 1 245 ? 12.106 -26.779 37.701 1.00 90.81 245 LEU A C 1
ATOM 1893 O O . LEU A 1 245 ? 11.204 -27.609 37.635 1.00 90.81 245 LEU A O 1
ATOM 1897 N N . LEU A 1 246 ? 12.009 -25.668 38.438 1.00 89.44 246 LEU A N 1
ATOM 1898 C CA . LEU A 1 246 ? 10.809 -25.326 39.209 1.00 89.44 246 LEU A CA 1
ATOM 1899 C C . LEU A 1 246 ? 9.584 -25.108 38.310 1.00 89.44 246 LEU A C 1
ATOM 1901 O O . LEU A 1 246 ? 8.507 -25.599 38.634 1.00 89.44 246 LEU A O 1
ATOM 1905 N N . LEU A 1 247 ? 9.751 -24.436 37.165 1.00 91.06 247 LEU A N 1
ATOM 1906 C CA . LEU A 1 247 ? 8.667 -24.249 36.191 1.00 91.06 247 LEU A CA 1
ATOM 1907 C C . LEU A 1 247 ? 8.253 -25.556 35.502 1.00 91.06 247 LEU A C 1
ATOM 1909 O O . LEU A 1 247 ? 7.088 -25.735 35.162 1.00 91.06 247 LEU A O 1
ATOM 1913 N N . LEU A 1 248 ? 9.189 -26.482 35.292 1.00 92.75 248 LEU A N 1
ATOM 1914 C CA . LEU A 1 248 ? 8.875 -27.776 34.690 1.00 92.75 248 LEU A CA 1
ATOM 1915 C C . LEU A 1 248 ? 8.121 -28.685 35.678 1.00 92.75 248 LEU A C 1
ATOM 1917 O O . LEU A 1 248 ? 7.151 -29.337 35.298 1.00 92.75 248 LEU A O 1
ATOM 1921 N N . LEU A 1 249 ? 8.509 -28.669 36.958 1.00 92.88 249 LEU A N 1
ATOM 1922 C CA . LEU A 1 249 ? 7.819 -29.391 38.033 1.00 92.88 249 LEU A CA 1
ATOM 1923 C C . LEU A 1 249 ? 6.381 -28.902 38.242 1.00 92.88 249 LEU A C 1
ATOM 1925 O O . LEU A 1 249 ? 5.484 -29.724 38.420 1.00 92.88 249 LEU A O 1
ATOM 1929 N N . THR A 1 250 ? 6.127 -27.591 38.171 1.00 87.06 250 THR A N 1
ATOM 1930 C CA . THR A 1 250 ? 4.759 -27.061 38.298 1.00 87.06 250 THR A CA 1
ATOM 1931 C C . THR A 1 250 ? 3.865 -27.476 37.131 1.00 87.06 250 THR A C 1
ATOM 1933 O O . THR A 1 250 ? 2.709 -27.828 37.357 1.00 87.06 250 THR A O 1
ATOM 1936 N N . VAL A 1 251 ? 4.388 -27.524 35.901 1.00 90.31 251 VAL A N 1
ATOM 1937 C CA . VAL A 1 251 ? 3.636 -28.023 34.735 1.00 90.31 251 VAL A CA 1
ATOM 1938 C C . VAL A 1 251 ? 3.316 -29.516 34.872 1.00 90.31 251 VAL A C 1
ATOM 1940 O O . VAL A 1 251 ? 2.185 -29.919 34.608 1.00 90.31 251 VAL A O 1
ATOM 1943 N N . ILE A 1 252 ? 4.263 -30.336 35.343 1.00 91.31 252 ILE A N 1
ATOM 1944 C CA . ILE A 1 252 ? 4.033 -31.774 35.570 1.00 91.31 252 ILE A CA 1
ATOM 1945 C C . ILE A 1 252 ? 2.967 -31.997 36.652 1.00 91.31 252 ILE A C 1
ATOM 1947 O O . ILE A 1 252 ? 2.078 -32.832 36.470 1.00 91.31 252 ILE A O 1
ATOM 1951 N N . LEU A 1 253 ? 2.999 -31.232 37.747 1.00 87.56 253 LEU A N 1
ATOM 1952 C CA . LEU A 1 253 ? 2.000 -31.335 38.815 1.00 87.56 253 LEU A CA 1
ATOM 1953 C C . LEU A 1 253 ? 0.601 -30.910 38.342 1.00 87.56 253 LEU A C 1
ATOM 1955 O O . LEU A 1 253 ? -0.385 -31.547 38.713 1.00 87.56 253 LEU A O 1
ATOM 1959 N N . LEU A 1 254 ? 0.505 -29.896 37.477 1.00 81.38 254 LEU A N 1
ATOM 1960 C CA . LEU A 1 254 ? -0.762 -29.464 36.872 1.00 81.38 254 LEU A CA 1
ATOM 1961 C C . LEU A 1 254 ? -1.330 -30.508 35.900 1.00 81.38 254 LEU A C 1
ATOM 1963 O O . LEU A 1 254 ? -2.528 -30.782 35.917 1.00 81.38 254 LEU A O 1
ATOM 1967 N N . LEU A 1 255 ? -0.480 -31.147 35.094 1.00 81.00 255 LEU A N 1
ATOM 1968 C CA . LEU A 1 255 ? -0.910 -32.222 34.192 1.00 81.00 255 LEU A CA 1
ATOM 1969 C C . LEU A 1 255 ? -1.324 -33.487 34.958 1.00 81.00 255 LEU A C 1
ATOM 1971 O O . LEU A 1 255 ? -2.290 -34.147 34.582 1.00 81.00 255 LEU A O 1
ATOM 1975 N N . SER A 1 256 ? -0.651 -33.791 36.069 1.00 77.62 256 SER A N 1
ATOM 1976 C CA . SER A 1 256 ? -0.971 -34.957 36.906 1.00 77.62 256 SER A CA 1
ATOM 1977 C C . SER A 1 256 ? -2.273 -34.777 37.695 1.00 77.62 256 SER A C 1
ATOM 1979 O O . SER A 1 256 ? -2.995 -35.743 37.929 1.00 77.62 256 SER A O 1
ATOM 1981 N N . SER A 1 257 ? -2.606 -33.540 38.080 1.00 72.75 257 SER A N 1
ATOM 1982 C CA . SER A 1 257 ? -3.848 -33.226 38.802 1.00 72.75 257 SER A CA 1
ATOM 1983 C C . SER A 1 257 ? -5.062 -33.060 37.876 1.00 72.75 257 SER A C 1
ATOM 1985 O O . SER A 1 257 ? -6.186 -33.326 38.300 1.00 72.75 257 SER A O 1
ATOM 1987 N N . GLY A 1 258 ? -4.857 -32.717 36.598 1.00 59.31 258 GLY A N 1
ATOM 1988 C CA . GLY A 1 258 ? -5.925 -32.628 35.593 1.00 59.31 258 GLY A CA 1
ATOM 1989 C C . GLY A 1 258 ? -6.451 -33.975 35.070 1.00 59.31 258 GLY A C 1
ATOM 1990 O O . GLY A 1 258 ? -7.557 -34.029 34.538 1.00 59.31 258 GLY A O 1
ATOM 1991 N N . GLY A 1 259 ? -5.698 -35.070 35.234 1.00 53.78 259 GLY A N 1
ATOM 1992 C CA . GLY A 1 259 ? -6.074 -36.402 34.730 1.00 53.78 259 GLY A CA 1
ATOM 1993 C C . GLY A 1 259 ? -7.007 -37.216 35.637 1.00 53.78 259 GLY A C 1
ATOM 1994 O O . GLY A 1 259 ? -7.592 -38.197 35.186 1.00 53.78 259 GLY A O 1
ATOM 1995 N N . TYR A 1 260 ? -7.183 -36.817 36.901 1.00 51.50 260 TYR A N 1
ATOM 1996 C CA . TYR A 1 260 ? -7.948 -37.604 37.881 1.00 51.50 260 TYR A CA 1
ATOM 1997 C C . TYR A 1 260 ? -9.465 -37.348 37.878 1.00 51.50 260 TYR A C 1
ATOM 1999 O O . TYR A 1 260 ? -10.200 -38.046 38.573 1.00 51.50 260 TYR A O 1
ATOM 2007 N N . TRP A 1 261 ? -9.958 -36.396 37.078 1.00 52.94 261 TRP A N 1
ATOM 2008 C CA . TRP A 1 261 ? -11.381 -36.026 37.046 1.00 52.94 261 TRP A CA 1
ATOM 2009 C C . TRP A 1 261 ? -12.211 -36.673 35.924 1.00 52.94 261 TRP A C 1
ATOM 2011 O O . TRP A 1 261 ? -13.416 -36.454 35.877 1.00 52.94 261 TRP A O 1
ATOM 2021 N N . MET A 1 262 ? -11.626 -37.498 35.045 1.00 53.50 262 MET A N 1
ATOM 2022 C CA . MET A 1 262 ? -12.357 -38.080 33.900 1.00 53.50 262 MET A CA 1
ATOM 2023 C C . MET A 1 262 ? -12.785 -39.551 34.033 1.00 53.50 262 MET A C 1
ATOM 2025 O O . MET A 1 262 ? -13.380 -40.081 33.101 1.00 53.50 262 MET A O 1
ATOM 2029 N N . LEU A 1 263 ? -12.551 -40.225 35.164 1.00 53.16 263 LEU A N 1
ATOM 2030 C CA . LEU A 1 263 ? -12.838 -41.668 35.283 1.00 53.16 263 LEU A CA 1
ATOM 2031 C C . LEU A 1 263 ? -13.852 -42.064 36.365 1.00 53.16 263 LEU A C 1
ATOM 2033 O O . LEU A 1 263 ? -13.943 -43.242 36.707 1.00 53.16 263 LEU A O 1
ATOM 2037 N N . ARG A 1 264 ? -14.673 -41.139 36.884 1.00 46.72 264 ARG A N 1
ATOM 2038 C CA . ARG A 1 264 ? -15.723 -41.523 37.843 1.00 46.72 264 ARG A CA 1
ATOM 2039 C C . ARG A 1 264 ? -17.053 -40.790 37.651 1.00 46.72 264 ARG A C 1
ATOM 2041 O O . ARG A 1 264 ? -17.235 -39.688 38.148 1.00 46.72 264 ARG A O 1
ATOM 2048 N N . GLY A 1 265 ? -17.993 -41.504 37.024 1.00 41.06 265 GLY A N 1
ATOM 2049 C CA . GLY A 1 265 ? -19.443 -41.261 37.065 1.00 41.06 265 GLY A CA 1
ATOM 2050 C C . GLY A 1 265 ? -19.933 -40.253 36.025 1.00 41.06 265 GLY A C 1
ATOM 2051 O O . GLY A 1 265 ? -19.320 -39.221 35.821 1.00 41.06 265 GLY A O 1
ATOM 2052 N N . GLY A 1 266 ? -21.030 -40.460 35.313 1.00 40.19 266 GLY A N 1
ATOM 2053 C CA . GLY A 1 266 ? -22.130 -41.408 35.443 1.00 40.19 266 GLY A CA 1
ATOM 2054 C C . GLY A 1 266 ? -23.240 -40.884 34.523 1.00 40.19 266 GLY A C 1
ATOM 2055 O O . GLY A 1 266 ? -23.351 -39.675 34.328 1.00 40.19 266 GLY A O 1
ATOM 2056 N N . GLY A 1 267 ? -23.979 -41.788 33.883 1.00 48.09 267 GLY A N 1
ATOM 2057 C CA . GLY A 1 267 ? -24.983 -41.458 32.871 1.00 48.09 267 GLY A CA 1
ATOM 2058 C C . GLY A 1 267 ? -26.134 -40.586 33.381 1.00 48.09 267 GLY A C 1
ATOM 2059 O O . GLY A 1 267 ? -26.471 -40.594 34.562 1.00 48.09 267 GLY A O 1
ATOM 2060 N N . GLY A 1 268 ? -26.753 -39.859 32.453 1.00 39.78 268 GLY A N 1
ATOM 2061 C CA . GLY A 1 268 ? -27.956 -39.073 32.702 1.00 39.78 268 GLY A CA 1
ATOM 2062 C C . GLY A 1 268 ? -28.485 -38.457 31.412 1.00 39.78 268 GLY A C 1
ATOM 2063 O O . GLY A 1 268 ? -28.003 -37.425 30.956 1.00 39.78 268 GLY A O 1
ATOM 2064 N N . GLU A 1 269 ? -29.459 -39.135 30.815 1.00 52.31 269 GLU A N 1
ATOM 2065 C CA . GLU A 1 269 ? -30.255 -38.726 29.660 1.00 52.31 269 GLU A CA 1
ATOM 2066 C C . GLU A 1 269 ? -30.953 -37.374 29.866 1.00 52.31 269 GLU A C 1
ATOM 2068 O O . GLU A 1 269 ? -32.024 -37.328 30.456 1.00 52.31 269 GLU A O 1
ATOM 2073 N N . VAL A 1 270 ? -30.440 -36.277 29.306 1.00 53.06 270 VAL A N 1
ATOM 2074 C CA . VAL A 1 270 ? -31.268 -35.099 28.984 1.00 53.06 270 VAL A CA 1
ATOM 2075 C C . VAL A 1 270 ? -30.636 -34.369 27.799 1.00 53.06 270 VAL A C 1
ATOM 2077 O O . VAL A 1 270 ? -29.527 -33.859 27.911 1.00 53.06 270 VAL A O 1
ATOM 2080 N N . GLY A 1 271 ? -31.333 -34.290 26.659 1.00 45.81 271 GLY A N 1
ATOM 2081 C CA . GLY A 1 271 ? -30.934 -33.360 25.589 1.00 45.81 271 GLY A CA 1
ATOM 2082 C C . GLY A 1 271 ? -31.142 -33.796 24.138 1.00 45.81 271 GLY A C 1
ATOM 2083 O O . GLY A 1 271 ? -30.482 -33.260 23.259 1.00 45.81 271 GLY A O 1
ATOM 2084 N N . ARG A 1 272 ? -32.044 -34.742 23.841 1.00 43.97 272 ARG A N 1
ATOM 2085 C CA . ARG A 1 272 ? -32.448 -35.097 22.459 1.00 43.97 272 ARG A CA 1
ATOM 2086 C C . ARG A 1 272 ? -33.706 -34.361 21.964 1.00 43.97 272 ARG A C 1
ATOM 2088 O O . ARG A 1 272 ? -34.426 -34.865 21.114 1.00 43.97 272 ARG A O 1
ATOM 2095 N N . ARG A 1 273 ? -33.992 -33.160 22.475 1.00 50.78 273 ARG A N 1
ATOM 2096 C CA . ARG A 1 273 ? -35.162 -32.356 22.066 1.00 50.78 273 ARG A CA 1
ATOM 2097 C C . ARG A 1 273 ? -34.765 -30.935 21.677 1.00 50.78 273 ARG A C 1
ATOM 2099 O O . ARG A 1 273 ? -35.139 -29.996 22.361 1.00 50.78 273 ARG A O 1
ATOM 2106 N N . THR A 1 274 ? -34.012 -30.774 20.593 1.00 51.19 274 THR A N 1
ATOM 2107 C CA . THR A 1 274 ? -33.788 -29.437 19.993 1.00 51.19 274 THR A CA 1
ATOM 2108 C C . THR A 1 274 ? -33.449 -29.452 18.499 1.00 51.19 274 THR A C 1
ATOM 2110 O O . THR A 1 274 ? -33.240 -28.389 17.926 1.00 51.19 274 THR A O 1
ATOM 2113 N N . LEU A 1 275 ? -33.435 -30.613 17.829 1.00 44.62 275 LEU A N 1
ATOM 2114 C CA . LEU A 1 275 ? -33.015 -30.716 16.420 1.00 44.62 275 LEU A CA 1
ATOM 2115 C C . LEU A 1 275 ? -34.142 -31.028 15.419 1.00 44.62 275 LEU A C 1
ATOM 2117 O O . LEU A 1 275 ? -33.912 -30.964 14.216 1.00 44.62 275 LEU A O 1
ATOM 2121 N N . GLU A 1 276 ? -35.374 -31.264 15.881 1.00 46.19 276 GLU A N 1
ATOM 2122 C CA . GLU A 1 276 ? -36.536 -31.511 15.002 1.00 46.19 276 GLU A CA 1
ATOM 2123 C C . GLU A 1 276 ? -37.460 -30.298 14.801 1.00 46.19 276 GLU A C 1
ATOM 2125 O O . GLU A 1 276 ? -38.287 -30.312 13.895 1.00 46.19 276 GLU A O 1
ATOM 2130 N N . GLN A 1 277 ? -37.285 -29.202 15.551 1.00 46.59 277 GLN A N 1
ATOM 2131 C CA . GLN A 1 277 ? -38.121 -28.000 15.387 1.00 46.59 277 GLN A CA 1
ATOM 2132 C C . GLN A 1 277 ? -37.645 -27.011 14.310 1.00 46.59 277 GLN A C 1
ATOM 2134 O O . GLN A 1 277 ? -38.415 -26.138 13.926 1.00 46.59 277 GLN A O 1
ATOM 2139 N N . LEU A 1 278 ? -36.437 -27.155 13.752 1.00 47.22 278 LEU A N 1
ATOM 2140 C CA . LEU A 1 278 ? -35.946 -26.257 12.689 1.00 47.22 278 LEU A CA 1
ATOM 2141 C C . LEU A 1 278 ? -36.129 -26.803 11.265 1.00 47.22 278 LEU A C 1
ATOM 2143 O O . LEU A 1 278 ? -35.826 -26.107 10.301 1.00 47.22 278 LEU A O 1
ATOM 2147 N N . ARG A 1 279 ? -36.666 -28.020 11.105 1.00 45.59 279 ARG A N 1
ATOM 2148 C CA . ARG A 1 279 ? -36.878 -28.632 9.781 1.00 45.59 279 ARG A CA 1
ATOM 2149 C C . ARG A 1 279 ? -38.265 -28.353 9.175 1.00 45.59 279 ARG A C 1
ATOM 2151 O O . ARG A 1 279 ? -38.424 -28.507 7.971 1.00 45.59 279 ARG A O 1
ATOM 2158 N N . ASN A 1 280 ? -39.234 -27.878 9.964 1.00 47.69 280 ASN A N 1
ATOM 2159 C CA . ASN A 1 280 ? -40.637 -27.728 9.534 1.00 47.69 280 ASN A CA 1
ATOM 2160 C C . ASN A 1 280 ? -41.115 -26.281 9.289 1.00 47.69 280 ASN A C 1
ATOM 2162 O O . ASN A 1 280 ? -42.299 -26.077 9.048 1.00 47.69 280 ASN A O 1
ATOM 2166 N N . ALA A 1 281 ? -40.234 -25.275 9.297 1.00 43.56 281 ALA A N 1
ATOM 2167 C CA . ALA A 1 281 ? -40.622 -23.868 9.085 1.00 43.56 281 ALA A CA 1
ATOM 2168 C C . ALA A 1 281 ? -40.386 -23.336 7.650 1.00 43.56 281 ALA A C 1
ATOM 2170 O O . ALA A 1 281 ? -40.540 -22.144 7.408 1.00 43.56 281 ALA A O 1
ATOM 2171 N N . GLY A 1 282 ? -39.995 -24.187 6.692 1.00 39.19 282 GLY A N 1
ATOM 2172 C CA . GLY A 1 282 ? -39.521 -23.750 5.367 1.00 39.19 282 GLY A CA 1
ATOM 2173 C C . GLY A 1 282 ? -40.423 -24.056 4.167 1.00 39.19 282 GLY A C 1
ATOM 2174 O O . GLY A 1 282 ? -39.960 -23.924 3.039 1.00 39.19 282 GLY A O 1
ATOM 2175 N N . GLN A 1 283 ? -41.666 -24.506 4.362 1.00 48.25 283 GLN A N 1
ATOM 2176 C CA . GLN A 1 283 ? -42.566 -24.844 3.251 1.00 48.25 283 GLN A CA 1
ATOM 2177 C C . GLN A 1 283 ? -43.973 -24.285 3.480 1.00 48.25 283 GLN A C 1
ATOM 2179 O O . GLN A 1 283 ? -44.845 -24.962 4.008 1.00 48.25 283 GLN A O 1
ATOM 2184 N N . SER A 1 284 ? -44.194 -23.032 3.087 1.00 45.16 284 SER A N 1
ATOM 2185 C CA . SER A 1 284 ? -45.494 -22.548 2.594 1.00 45.16 284 SER A CA 1
ATOM 2186 C C . SER A 1 284 ? -45.360 -21.111 2.086 1.00 45.16 284 SER A C 1
ATOM 2188 O O . SER A 1 284 ? -45.213 -20.191 2.879 1.00 45.16 284 SER A O 1
ATOM 2190 N N . ALA A 1 285 ? -45.368 -20.944 0.759 1.00 41.31 285 ALA A N 1
ATOM 2191 C CA . ALA A 1 285 ? -46.017 -19.839 0.036 1.00 41.31 285 ALA A CA 1
ATOM 2192 C C . ALA A 1 285 ? -45.613 -19.864 -1.455 1.00 41.31 285 ALA A C 1
ATOM 2194 O O . ALA A 1 285 ? -44.706 -19.160 -1.892 1.00 41.31 285 ALA A O 1
ATOM 2195 N N . SER A 1 286 ? -46.305 -20.688 -2.245 1.00 46.06 286 SER A N 1
ATOM 2196 C CA . SER A 1 286 ? -46.765 -20.293 -3.588 1.00 46.06 286 SER A CA 1
ATOM 2197 C C . SER A 1 286 ? -47.949 -19.321 -3.394 1.00 46.06 286 SER A C 1
ATOM 2199 O O . SER A 1 286 ? -48.583 -19.361 -2.342 1.00 46.06 286 SER A O 1
ATOM 2201 N N . TRP A 1 287 ? -48.234 -18.328 -4.238 1.00 36.81 287 TRP A N 1
ATOM 2202 C CA . TRP A 1 287 ? -48.857 -18.345 -5.575 1.00 36.81 287 TRP A CA 1
ATOM 2203 C C . TRP A 1 287 ? -48.697 -16.907 -6.147 1.00 36.81 287 TRP A C 1
ATOM 2205 O O . TRP A 1 287 ? -48.890 -15.945 -5.414 1.00 36.81 287 TRP A O 1
ATOM 2215 N N . SER A 1 288 ? -48.132 -16.711 -7.343 1.00 38.41 288 SER A N 1
ATOM 2216 C CA . SER A 1 288 ? -48.828 -16.465 -8.630 1.00 38.41 288 SER A CA 1
ATOM 2217 C C . SER A 1 288 ? -49.152 -14.993 -8.982 1.00 38.41 288 SER A C 1
ATOM 2219 O O . SER A 1 288 ? -50.051 -14.390 -8.412 1.00 38.41 288 SER A O 1
ATOM 2221 N N . THR A 1 289 ? -48.531 -14.542 -10.088 1.00 46.16 289 THR A N 1
ATOM 2222 C CA . THR A 1 289 ? -49.101 -13.775 -11.234 1.00 46.16 289 THR A CA 1
ATOM 2223 C C . THR A 1 289 ? -49.459 -12.277 -11.145 1.00 46.16 289 THR A C 1
ATOM 2225 O O . THR A 1 289 ? -49.846 -11.772 -10.103 1.00 46.16 289 THR A O 1
ATOM 2228 N N . LEU A 1 290 ? -49.421 -11.660 -12.349 1.00 39.38 290 LEU A N 1
ATOM 2229 C CA . LEU A 1 290 ? -49.734 -10.281 -12.803 1.00 39.38 290 LEU A CA 1
ATOM 2230 C C . LEU A 1 290 ? -48.577 -9.268 -12.711 1.00 39.38 290 LEU A C 1
ATOM 2232 O O . LEU A 1 290 ? -47.904 -9.191 -11.699 1.00 39.38 290 LEU A O 1
ATOM 2236 N N . SER A 1 291 ? -48.289 -8.413 -13.696 1.00 40.66 291 SER A N 1
ATOM 2237 C CA . SER A 1 291 ? -48.806 -8.170 -15.051 1.00 40.66 291 SER A CA 1
ATOM 2238 C C . SER A 1 291 ? -47.816 -7.230 -15.751 1.00 40.66 291 SER A C 1
ATOM 2240 O O . SER A 1 291 ? -47.112 -6.463 -15.098 1.00 40.66 291 SER A O 1
ATOM 2242 N N . ALA A 1 292 ? -47.808 -7.281 -17.079 1.00 44.59 292 ALA A N 1
ATOM 2243 C CA . ALA A 1 292 ? -47.156 -6.340 -17.976 1.00 44.59 292 ALA A CA 1
ATOM 2244 C C . ALA A 1 292 ? -47.689 -4.898 -17.844 1.00 44.59 292 ALA A C 1
ATOM 2246 O O . ALA A 1 292 ? -48.875 -4.715 -17.569 1.00 44.59 292 ALA A O 1
ATOM 2247 N N . ALA A 1 293 ? -46.806 -3.924 -18.091 1.00 42.31 293 ALA A N 1
ATOM 2248 C CA . ALA A 1 293 ? -47.048 -2.591 -18.670 1.00 42.31 293 ALA A CA 1
ATOM 2249 C C . ALA A 1 293 ? -45.662 -1.918 -18.811 1.00 42.31 293 ALA A C 1
ATOM 2251 O O . ALA A 1 293 ? -44.957 -1.752 -17.822 1.00 42.31 293 ALA A O 1
ATOM 2252 N N . ASP A 1 294 ? -45.076 -1.824 -19.997 1.00 40.66 294 ASP A N 1
ATOM 2253 C CA . ASP A 1 294 ? -45.336 -0.890 -21.104 1.00 40.66 294 ASP A CA 1
ATOM 2254 C C . ASP A 1 294 ? -44.348 0.285 -21.123 1.00 40.66 294 ASP A C 1
ATOM 2256 O O . ASP A 1 294 ? -43.861 0.763 -20.101 1.00 40.66 294 ASP A O 1
ATOM 2260 N N . ALA A 1 295 ? -43.991 0.651 -22.348 1.00 46.59 295 ALA A N 1
ATOM 2261 C CA . ALA A 1 295 ? -42.854 1.463 -22.743 1.00 46.59 295 ALA A CA 1
ATOM 2262 C C . ALA A 1 295 ? -42.968 2.951 -22.372 1.00 46.59 295 ALA A C 1
ATOM 2264 O O . ALA A 1 295 ? -44.061 3.497 -22.303 1.00 46.59 295 ALA A O 1
ATOM 2265 N N . HIS A 1 296 ? -41.823 3.641 -22.298 1.00 46.38 296 HIS A N 1
ATOM 2266 C CA . HIS A 1 296 ? -41.676 4.936 -22.972 1.00 46.38 296 HIS A CA 1
ATOM 2267 C C . HIS A 1 296 ? -40.200 5.318 -23.158 1.00 46.38 296 HIS A C 1
ATOM 2269 O O . HIS A 1 296 ? -39.479 5.640 -22.218 1.00 46.38 296 HIS A O 1
ATOM 2275 N N . ILE A 1 297 ? -39.780 5.298 -24.422 1.00 49.44 297 ILE A N 1
ATOM 2276 C CA . ILE A 1 297 ? -38.628 6.020 -24.967 1.00 49.44 297 ILE A CA 1
ATOM 2277 C C . ILE A 1 297 ? -39.182 7.335 -25.533 1.00 49.44 297 ILE A C 1
ATOM 2279 O O . ILE A 1 297 ? -40.230 7.300 -26.183 1.00 49.44 297 ILE A O 1
ATOM 2283 N N . PRO A 1 298 ? -38.481 8.468 -25.380 1.00 63.75 298 PRO A N 1
ATOM 2284 C CA . PRO A 1 298 ? -38.559 9.507 -26.394 1.00 63.75 298 PRO A CA 1
ATOM 2285 C C . PRO A 1 298 ? -37.182 9.788 -26.998 1.00 63.75 298 PRO A C 1
ATOM 2287 O O . PRO A 1 298 ? -36.192 9.996 -26.297 1.00 63.75 298 PRO A O 1
ATOM 2290 N N . ALA A 1 299 ? -37.157 9.810 -28.328 1.00 54.06 299 ALA A N 1
ATOM 2291 C CA . ALA A 1 299 ? -36.088 10.368 -29.133 1.00 54.06 299 ALA A CA 1
ATOM 2292 C C . ALA A 1 299 ? -36.586 11.652 -29.817 1.00 54.06 299 ALA A C 1
ATOM 2294 O O . ALA A 1 299 ? -37.706 11.682 -30.319 1.00 54.06 299 ALA A O 1
ATOM 2295 N N . ALA A 1 300 ? -35.674 12.625 -29.869 1.00 56.09 300 ALA A N 1
ATOM 2296 C CA . ALA A 1 300 ? -35.531 13.726 -30.824 1.00 56.09 300 ALA A CA 1
ATOM 2297 C C . ALA A 1 300 ? -36.561 14.876 -30.852 1.00 56.09 300 ALA A C 1
ATOM 2299 O O . ALA A 1 300 ? -37.700 14.723 -31.288 1.00 56.09 300 ALA A O 1
ATOM 2300 N N . ALA A 1 301 ? -36.048 16.072 -30.547 1.00 57.53 301 ALA A N 1
ATOM 2301 C CA . ALA A 1 301 ? -36.016 17.208 -31.471 1.00 57.53 301 ALA A CA 1
ATOM 2302 C C . ALA A 1 301 ? -34.678 17.943 -31.286 1.00 57.53 301 ALA A C 1
ATOM 2304 O O . ALA A 1 301 ? -34.239 18.042 -30.116 1.00 57.53 301 ALA A O 1
#

Mean predicted aligned error: 20.96 Å

Foldseek 3Di:
DAAAPPPRHDDQKAFLVVRGDHDLARCCDLVNVQTDMAGPVVCVVPSDDDPFQAALQPRDTDDRPAQWAAADPRRRRIHGLVSVLVVCVVQHDLQQAQVNQDDPSRPPGRQDQPPDPGPRNVVSLVSCVVSSNVNNNVNSVVVVVVVVVVVVPPPDDDDDDDDDDDDDDDDDDDDDDDDDDDDDDDDDDDDDDDDDDPPPVVVVVVVVVVVVVVVCVVVVPPDPPDPPDDDDDDPDPVVVVVVVVVVVVVVVVVVVVVPPPPPDDDDDDDDPPDPPPVPPPPDDDDDDDDDDDDDDDDDDD

pLDDT: mean 72.36, std 23.5, range [29.83, 97.69]

Solvent-accessible surface area (backbone atoms only — not comparable to full-atom values): 19935 Å² total; per-residue (Å²): 126,48,47,11,75,91,78,59,47,79,25,59,34,26,28,65,76,79,72,42,35,37,35,63,66,57,43,72,41,81,93,33,56,80,45,56,43,38,47,49,67,51,42,74,76,51,70,80,73,72,92,68,49,48,17,87,76,71,65,47,76,66,59,95,90,56,68,66,43,47,47,39,79,83,62,37,51,57,33,41,49,66,42,51,51,55,51,43,63,76,75,43,62,57,81,42,49,47,85,64,44,55,45,96,92,32,80,78,31,70,68,51,62,65,88,49,84,37,51,42,33,50,53,44,51,53,48,36,41,75,71,55,33,39,60,18,57,50,54,45,42,58,58,52,57,57,57,54,55,64,68,71,70,81,82,83,89,77,88,85,85,87,77,90,86,89,84,90,84,83,88,87,89,85,88,87,84,88,86,88,82,90,85,88,84,87,88,87,78,91,77,87,80,76,87,78,74,78,71,63,62,61,54,55,52,50,54,53,52,52,52,52,52,54,53,43,58,72,68,70,54,82,72,80,78,72,85,79,72,91,72,97,68,79,83,58,77,65,60,62,53,54,56,51,51,54,56,51,51,53,53,52,52,52,57,62,63,65,63,73,77,80,82,75,86,79,92,79,96,79,84,92,82,77,78,75,76,78,76,75,80,82,83,88,82,86,83,85,88,86,79,92,82,85,88,84,87,88,82,89,134

InterPro domains:
  IPR039043 Zinc finger protein-like 1 [PTHR12981] (1-135)
  IPR058731 ZFPL1-like, B-box zinc-binding domain [PF25993] (1-46)

Nearest PDB structures (foldseek):
  4tn3-assembly1_A  TM=7.196E-01  e=3.466E+00  Macaca mulatta
  3zpv-assembly8_O  TM=7.666E-01  e=3.251E+00  Drosophila melanogaster
  3zpv-assembly1_A  TM=7.628E-01  e=3.466E+00  Drosophila melanogaster
  4u55-assembly2_sM  TM=1.818E-01  e=7.950E+00  Saccharomyces cerevisiae S288C